Protein AF-A0A7V5BPK5-F1 (afdb_monomer_lite)

Structure (mmCIF, N/CA/C/O backbone):
data_AF-A0A7V5BPK5-F1
#
_entry.id   AF-A0A7V5BPK5-F1
#
loop_
_atom_site.group_PDB
_atom_site.id
_atom_site.type_symbol
_atom_site.label_atom_id
_atom_site.label_alt_id
_atom_site.label_comp_id
_atom_site.label_asym_id
_atom_site.label_entity_id
_atom_site.label_seq_id
_atom_site.pdbx_PDB_ins_code
_atom_site.Cartn_x
_atom_site.Cartn_y
_atom_site.Cartn_z
_atom_site.occupancy
_atom_site.B_iso_or_equiv
_atom_site.auth_seq_id
_atom_site.auth_comp_id
_atom_site.auth_asym_id
_atom_site.auth_atom_id
_atom_site.pdbx_PDB_model_num
ATOM 1 N N . LYS A 1 1 ? 15.674 35.791 -22.267 1.00 41.06 1 LYS A N 1
ATOM 2 C CA . LYS A 1 1 ? 16.537 34.588 -22.379 1.00 41.06 1 LYS A CA 1
ATOM 3 C C . LYS A 1 1 ? 17.368 34.489 -21.102 1.00 41.06 1 LYS A C 1
ATOM 5 O O . LYS A 1 1 ? 18.439 35.071 -21.050 1.00 41.06 1 LYS A O 1
ATOM 10 N N . LEU A 1 2 ? 16.832 33.865 -20.051 1.00 40.19 2 LEU A N 1
ATOM 11 C CA . LEU A 1 2 ? 17.534 33.672 -18.777 1.00 40.19 2 LEU A CA 1
ATOM 12 C C . LEU A 1 2 ? 17.999 32.215 -18.712 1.00 40.19 2 LEU A C 1
ATOM 14 O O . LEU A 1 2 ? 17.210 31.315 -18.448 1.00 40.19 2 LEU A O 1
ATOM 18 N N . PHE A 1 3 ? 19.274 32.009 -19.032 1.00 52.75 3 PHE A N 1
ATOM 19 C CA . PHE A 1 3 ? 20.003 30.763 -18.820 1.00 52.75 3 PHE A CA 1
ATOM 20 C C . PHE A 1 3 ? 20.453 30.734 -17.355 1.00 52.75 3 PHE A C 1
ATOM 22 O O . PHE A 1 3 ? 21.548 31.177 -17.027 1.00 52.75 3 PHE A O 1
ATOM 29 N N . VAL A 1 4 ? 19.578 30.285 -16.458 1.00 57.34 4 VAL A N 1
ATOM 30 C CA . VAL A 1 4 ? 19.922 30.042 -15.051 1.00 57.34 4 VAL A CA 1
ATOM 31 C C . VAL A 1 4 ? 20.061 28.543 -14.883 1.00 57.34 4 VAL A C 1
ATOM 33 O O . VAL A 1 4 ? 19.044 27.876 -14.807 1.00 57.34 4 VAL A O 1
ATOM 36 N N . GLY A 1 5 ? 21.291 28.026 -14.874 1.00 52.72 5 GLY A N 1
ATOM 37 C CA . GLY A 1 5 ? 21.692 26.833 -14.112 1.00 52.72 5 GLY A CA 1
ATOM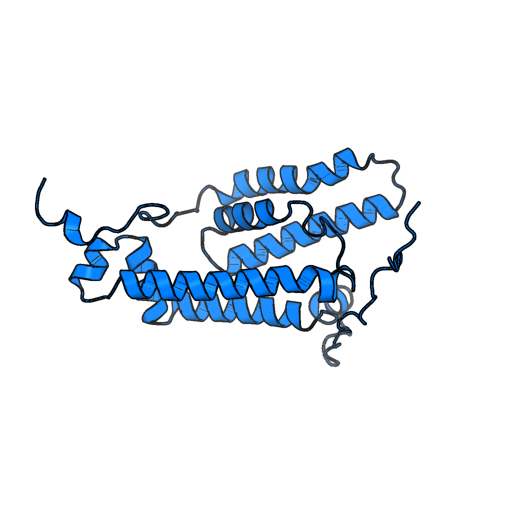 38 C C . GLY A 1 5 ? 20.811 25.575 -14.133 1.00 52.72 5 GLY A C 1
ATOM 39 O O . GLY A 1 5 ? 20.938 24.769 -13.219 1.00 52.72 5 GLY A O 1
ATOM 40 N N . VAL A 1 6 ? 19.930 25.381 -15.119 1.00 54.44 6 VAL A N 1
ATOM 41 C CA . VAL A 1 6 ? 19.148 24.151 -15.248 1.00 54.44 6 VAL A CA 1
ATOM 42 C C . VAL A 1 6 ? 20.072 23.128 -15.880 1.00 54.44 6 VAL A C 1
ATOM 44 O O . VAL A 1 6 ? 20.327 23.154 -17.084 1.00 54.44 6 VAL A O 1
ATOM 47 N N . THR A 1 7 ? 20.610 22.226 -15.071 1.00 47.22 7 THR A N 1
ATOM 48 C CA . THR A 1 7 ? 21.116 20.957 -15.579 1.00 47.22 7 THR A CA 1
ATOM 49 C C . THR A 1 7 ? 19.948 20.252 -16.273 1.00 47.22 7 THR A C 1
ATOM 51 O O . THR A 1 7 ? 19.084 19.668 -15.630 1.00 47.22 7 THR A O 1
ATOM 54 N N . LEU A 1 8 ? 19.895 20.340 -17.608 1.00 55.12 8 LEU A N 1
ATOM 55 C CA . LEU A 1 8 ? 18.927 19.624 -18.459 1.00 55.12 8 LEU A CA 1
ATOM 56 C C . LEU A 1 8 ? 19.093 18.097 -18.372 1.00 55.12 8 LEU A C 1
ATOM 58 O O . LEU A 1 8 ? 18.281 17.343 -18.899 1.00 55.12 8 LEU A O 1
ATOM 62 N N . THR A 1 9 ? 20.154 17.646 -17.710 1.00 57.25 9 THR A N 1
ATOM 63 C CA . THR A 1 9 ? 20.376 16.268 -17.296 1.00 57.25 9 THR A CA 1
ATOM 64 C C . THR A 1 9 ? 19.936 16.112 -15.841 1.00 57.25 9 THR A C 1
ATOM 66 O O . THR A 1 9 ? 20.579 16.690 -14.956 1.00 57.25 9 THR A O 1
ATOM 69 N N . PRO A 1 10 ? 18.873 15.340 -15.572 1.00 58.56 10 PRO A N 1
ATOM 70 C CA . PRO A 1 10 ? 18.502 14.984 -14.213 1.00 58.56 10 PRO A CA 1
ATOM 71 C C . PRO A 1 10 ? 19.703 14.370 -13.473 1.00 58.56 10 PRO A C 1
ATOM 73 O O . PRO A 1 10 ? 20.465 13.620 -14.089 1.00 58.56 10 PRO A O 1
ATOM 76 N N . PRO A 1 11 ? 19.919 14.681 -12.184 1.00 60.06 11 PRO A N 1
ATOM 77 C CA . PRO A 1 11 ? 20.979 14.056 -11.403 1.00 60.06 11 PRO A CA 1
ATOM 78 C C . PRO A 1 11 ? 20.718 12.547 -11.297 1.00 60.06 11 PRO A C 1
ATOM 80 O O . PRO A 1 11 ? 19.772 12.106 -10.643 1.00 60.06 11 PRO A O 1
ATOM 83 N N . ILE A 1 12 ? 21.554 11.758 -11.971 1.00 60.53 12 ILE A N 1
ATOM 84 C CA . ILE A 1 12 ? 21.466 10.297 -11.991 1.00 60.53 12 ILE A CA 1
ATOM 85 C C . ILE A 1 12 ? 22.092 9.776 -10.700 1.00 60.53 12 ILE A C 1
ATOM 87 O O . ILE A 1 12 ? 23.292 9.935 -10.473 1.00 60.53 12 ILE A O 1
ATOM 91 N N . ILE A 1 13 ? 21.278 9.159 -9.850 1.00 60.81 13 ILE A N 1
ATOM 92 C CA . ILE A 1 13 ? 21.771 8.378 -8.718 1.00 60.81 13 ILE A CA 1
ATOM 93 C C . ILE A 1 13 ? 22.043 6.945 -9.186 1.00 60.81 13 ILE A C 1
ATOM 95 O O . ILE A 1 13 ? 21.282 6.424 -10.007 1.00 60.81 13 ILE A O 1
ATOM 99 N N . PRO A 1 14 ? 23.095 6.278 -8.676 1.00 58.41 14 PRO A N 1
ATOM 100 C CA . PRO A 1 14 ? 23.250 4.845 -8.872 1.00 58.41 14 PRO A CA 1
ATOM 101 C C . PRO A 1 14 ? 21.982 4.158 -8.360 1.00 58.41 14 PRO A C 1
ATOM 103 O O . PRO A 1 14 ? 21.649 4.268 -7.178 1.00 58.41 14 PRO A O 1
ATOM 106 N N . THR A 1 15 ? 21.246 3.498 -9.252 1.00 59.41 15 THR A N 1
ATOM 107 C CA . THR A 1 15 ? 20.093 2.684 -8.862 1.00 59.41 15 THR A CA 1
ATOM 108 C C . THR A 1 15 ? 20.558 1.606 -7.895 1.00 59.41 15 THR A C 1
ATOM 110 O O . THR A 1 15 ? 21.692 1.129 -8.012 1.00 59.41 15 THR A O 1
ATOM 113 N N . LEU A 1 16 ? 19.694 1.203 -6.957 1.00 57.66 16 LEU A N 1
ATOM 114 C CA . LEU A 1 16 ? 20.021 0.075 -6.088 1.00 57.66 16 LEU A CA 1
ATOM 115 C C . LEU A 1 16 ? 20.441 -1.116 -6.953 1.00 57.66 16 LEU A C 1
ATOM 117 O O . LEU A 1 16 ? 19.747 -1.503 -7.893 1.00 57.66 16 LEU A O 1
ATOM 121 N N . GLN A 1 17 ? 21.641 -1.623 -6.683 1.00 55.59 17 GLN A N 1
ATOM 122 C CA . GLN A 1 17 ? 22.152 -2.777 -7.399 1.00 55.59 17 GLN A CA 1
ATOM 123 C C . GLN A 1 17 ? 21.372 -4.013 -6.932 1.00 55.59 17 GLN A C 1
ATOM 125 O O . GLN A 1 17 ? 21.094 -4.134 -5.731 1.00 55.59 17 GLN A O 1
ATOM 130 N N . PRO A 1 18 ? 21.005 -4.926 -7.849 1.00 58.12 18 PRO A N 1
ATOM 131 C CA . PRO A 1 18 ? 20.446 -6.211 -7.462 1.00 58.12 18 PRO A CA 1
ATOM 132 C C . PRO A 1 18 ? 21.415 -6.902 -6.499 1.00 58.12 18 PRO A C 1
ATOM 134 O O . PRO A 1 18 ? 22.625 -6.907 -6.729 1.00 58.12 18 PRO A O 1
ATOM 137 N N . VAL A 1 19 ? 20.895 -7.462 -5.406 1.00 57.34 19 VAL A N 1
ATOM 138 C CA . VAL A 1 19 ? 21.683 -8.307 -4.500 1.00 57.34 19 VAL A CA 1
ATOM 139 C C . VAL A 1 19 ? 21.354 -9.753 -4.867 1.00 57.34 19 VAL A C 1
ATOM 141 O O . VAL A 1 19 ? 20.337 -10.273 -4.396 1.00 57.34 19 VAL A O 1
ATOM 144 N N . PRO A 1 20 ? 22.148 -10.405 -5.737 1.00 52.78 20 PRO A N 1
ATOM 145 C CA . PRO A 1 20 ? 21.888 -11.780 -6.127 1.00 52.78 20 PRO A CA 1
ATOM 146 C C . PRO A 1 20 ? 22.116 -12.693 -4.922 1.00 52.78 20 PRO A C 1
ATOM 148 O O . PRO A 1 20 ? 23.195 -12.695 -4.327 1.00 52.78 20 PRO A O 1
ATOM 151 N N . ILE A 1 21 ? 21.107 -13.485 -4.551 1.00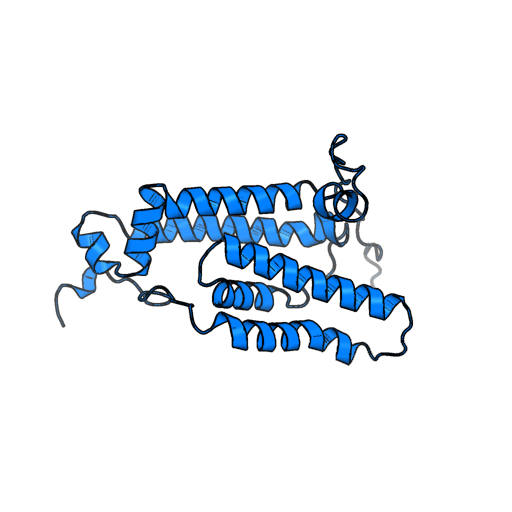 54.06 21 ILE A N 1
ATOM 152 C CA . ILE A 1 21 ? 21.250 -14.496 -3.497 1.00 54.06 21 ILE A CA 1
ATOM 153 C C . ILE A 1 21 ? 21.953 -15.716 -4.126 1.00 54.06 21 ILE A C 1
ATOM 155 O O . ILE A 1 21 ? 21.374 -16.368 -5.000 1.00 54.06 21 ILE A O 1
ATOM 159 N N . PRO A 1 22 ? 23.188 -16.059 -3.712 1.00 49.53 22 PRO A N 1
ATOM 160 C CA . PRO A 1 22 ? 24.073 -16.915 -4.507 1.00 49.53 22 PRO A CA 1
ATOM 161 C C . PRO A 1 22 ? 23.673 -18.399 -4.598 1.00 49.53 22 PRO A C 1
ATOM 163 O O . PRO A 1 22 ? 24.253 -19.117 -5.406 1.00 49.53 22 PRO A O 1
ATOM 166 N N . LEU A 1 23 ? 22.683 -18.882 -3.833 1.00 50.72 23 LEU A N 1
ATOM 167 C CA . LEU A 1 23 ? 22.344 -20.316 -3.784 1.00 50.72 23 LEU A CA 1
ATOM 168 C C . LEU A 1 23 ? 21.199 -20.772 -4.715 1.00 50.72 23 LEU A C 1
ATOM 170 O O . LEU A 1 23 ? 21.169 -21.940 -5.084 1.00 50.72 23 LEU A O 1
ATOM 174 N N . PHE A 1 24 ? 20.269 -19.891 -5.109 1.00 47.03 24 PHE A N 1
ATOM 175 C CA . PHE A 1 24 ? 19.066 -20.260 -5.892 1.00 47.03 24 PHE A CA 1
ATOM 176 C C . PHE A 1 24 ? 19.018 -19.657 -7.309 1.00 47.03 24 PHE A C 1
ATOM 178 O O . PHE A 1 24 ? 18.103 -19.942 -8.081 1.00 47.03 24 PHE A O 1
ATOM 185 N N . SER A 1 25 ? 20.031 -18.874 -7.692 1.00 45.91 25 SER A N 1
ATOM 186 C CA . SER A 1 25 ? 20.107 -18.191 -8.995 1.00 45.91 25 SER A CA 1
ATOM 187 C C . SER A 1 25 ? 20.397 -19.130 -10.187 1.00 45.91 25 SER A C 1
ATOM 189 O O . SER A 1 25 ? 20.348 -18.719 -11.342 1.00 45.91 25 SER A O 1
ATOM 191 N N . GLN A 1 26 ? 20.668 -20.417 -9.934 1.00 50.22 26 GLN A N 1
ATOM 192 C CA . GLN A 1 26 ? 21.040 -21.394 -10.970 1.00 50.22 26 GLN A CA 1
ATOM 193 C C . GLN A 1 26 ? 19.856 -22.180 -11.565 1.00 50.22 26 GLN A C 1
ATOM 195 O O . GLN A 1 26 ? 20.059 -22.971 -12.484 1.00 50.22 26 GLN A O 1
ATOM 200 N N . ILE A 1 27 ? 18.619 -21.981 -11.086 1.00 51.56 27 ILE A N 1
ATOM 201 C CA . ILE A 1 27 ? 17.439 -22.635 -11.678 1.00 51.56 27 ILE A CA 1
ATOM 202 C C . ILE A 1 27 ? 17.017 -21.840 -12.928 1.00 51.56 27 ILE A C 1
ATOM 204 O O . ILE A 1 27 ? 16.648 -20.668 -12.795 1.00 51.56 27 ILE A O 1
ATOM 208 N N . PRO A 1 28 ? 17.038 -22.428 -14.141 1.00 46.06 28 PRO A N 1
ATOM 209 C CA . PRO A 1 28 ? 16.628 -21.724 -15.352 1.00 46.06 28 PRO A CA 1
ATOM 210 C C . PRO A 1 28 ? 15.170 -21.254 -15.233 1.00 46.06 28 PRO A C 1
ATOM 212 O O . PRO A 1 28 ? 14.318 -21.941 -14.670 1.00 46.06 28 PRO A O 1
ATOM 215 N N . PHE A 1 29 ? 14.884 -20.059 -15.755 1.00 52.44 29 PHE A N 1
ATOM 216 C CA . PHE A 1 29 ? 13.589 -19.363 -15.688 1.00 52.44 29 PHE A CA 1
ATOM 217 C C . PHE A 1 29 ? 13.168 -18.835 -14.299 1.00 52.44 29 PHE A C 1
ATOM 219 O O . PHE A 1 29 ? 12.847 -17.655 -14.202 1.00 52.44 29 PHE A O 1
ATOM 226 N N . LEU A 1 30 ? 13.196 -19.631 -13.221 1.00 51.16 30 LEU A N 1
ATOM 227 C CA . LEU A 1 30 ? 12.780 -19.162 -11.880 1.00 51.16 30 LEU A CA 1
ATOM 228 C C . LEU A 1 30 ? 13.872 -18.386 -11.124 1.00 51.16 30 LEU A C 1
ATOM 230 O O . LEU A 1 30 ? 13.546 -17.463 -10.379 1.00 51.16 30 LEU A O 1
ATOM 234 N N . GLY A 1 31 ? 15.147 -18.728 -11.330 1.00 49.69 31 GLY A N 1
ATOM 235 C CA . GLY A 1 31 ? 16.306 -18.113 -10.673 1.00 49.69 31 GLY A CA 1
ATOM 236 C C . GLY A 1 31 ? 16.383 -16.594 -10.883 1.00 49.69 31 GLY A C 1
ATOM 237 O O . GLY A 1 31 ? 16.289 -15.849 -9.914 1.00 49.69 31 GLY A O 1
ATOM 238 N N . PRO A 1 32 ? 16.454 -16.097 -12.132 1.00 55.28 32 PRO A N 1
ATOM 239 C CA . PRO A 1 32 ? 16.582 -14.661 -12.400 1.00 55.28 32 PRO A CA 1
ATOM 240 C C . PRO A 1 32 ? 15.318 -13.860 -12.056 1.00 55.28 32 PRO A C 1
ATOM 242 O O . PRO A 1 32 ? 15.395 -12.702 -11.664 1.00 55.28 32 PRO A O 1
ATOM 245 N N . ILE A 1 33 ? 14.134 -14.469 -12.193 1.00 55.53 33 ILE A N 1
ATOM 246 C CA . ILE A 1 33 ? 12.853 -13.778 -11.980 1.00 55.53 33 ILE A CA 1
ATOM 247 C C . ILE A 1 33 ? 12.596 -13.536 -10.487 1.00 55.53 33 ILE A C 1
ATOM 249 O O . ILE A 1 33 ? 12.055 -12.491 -10.130 1.00 55.53 33 ILE A O 1
ATOM 253 N N . LEU A 1 34 ? 12.993 -14.467 -9.615 1.00 53.84 34 LEU A N 1
ATOM 254 C CA . LEU A 1 34 ? 12.750 -14.380 -8.170 1.00 53.84 34 LEU A CA 1
ATOM 255 C C . LEU A 1 34 ? 13.983 -13.963 -7.354 1.00 53.84 34 LEU A C 1
ATOM 257 O O . LEU A 1 34 ? 13.801 -13.379 -6.289 1.00 53.84 34 LEU A O 1
ATOM 261 N N . PHE A 1 35 ? 15.206 -14.244 -7.824 1.00 53.38 35 PHE A N 1
ATOM 262 C CA . PHE A 1 35 ? 16.431 -14.133 -7.015 1.00 53.38 35 PHE A CA 1
ATOM 263 C C . PHE A 1 35 ? 17.451 -13.078 -7.492 1.00 53.38 35 PHE A C 1
ATOM 265 O O . PHE A 1 35 ? 18.475 -12.896 -6.831 1.00 53.38 35 PHE A O 1
ATOM 272 N N . ASP A 1 36 ? 17.162 -12.344 -8.575 1.00 59.44 36 ASP A N 1
ATOM 273 C CA . ASP A 1 36 ? 17.929 -11.167 -9.033 1.00 59.44 36 ASP A CA 1
ATOM 274 C C . ASP A 1 36 ? 17.119 -9.871 -8.855 1.00 59.44 36 ASP A C 1
ATOM 276 O O . ASP A 1 36 ? 16.964 -9.045 -9.754 1.00 59.44 36 ASP A O 1
ATOM 280 N N . GLN A 1 37 ? 16.488 -9.739 -7.686 1.00 64.88 37 GLN A N 1
ATOM 281 C CA . GLN A 1 37 ? 15.575 -8.642 -7.388 1.00 64.88 37 GLN A CA 1
ATOM 282 C C . GLN A 1 37 ? 16.195 -7.616 -6.436 1.00 64.88 37 GLN A C 1
ATOM 284 O O . GLN A 1 37 ? 17.100 -7.890 -5.648 1.00 64.88 37 GLN A O 1
ATOM 289 N N . ASN A 1 38 ? 15.684 -6.390 -6.513 1.00 67.62 38 ASN A N 1
ATOM 290 C CA . ASN A 1 38 ? 16.103 -5.295 -5.647 1.00 67.62 38 ASN A CA 1
ATOM 291 C C . ASN A 1 38 ? 15.709 -5.543 -4.183 1.00 67.62 38 ASN A C 1
ATOM 293 O O . ASN A 1 38 ? 14.667 -6.139 -3.908 1.00 67.62 38 ASN A O 1
ATOM 297 N N . ILE A 1 39 ? 16.475 -4.989 -3.234 1.00 75.19 39 ILE A N 1
ATOM 298 C CA . ILE A 1 39 ? 16.200 -5.116 -1.787 1.00 75.19 39 ILE A CA 1
ATOM 299 C C . ILE A 1 39 ? 14.765 -4.682 -1.423 1.00 75.19 39 ILE A C 1
ATOM 301 O O . ILE A 1 39 ? 14.134 -5.285 -0.558 1.00 75.19 39 ILE A O 1
ATOM 305 N N . LEU A 1 40 ? 14.207 -3.694 -2.140 1.00 76.25 40 LEU A N 1
ATOM 306 C CA . LEU A 1 40 ? 12.828 -3.222 -1.957 1.00 76.25 40 LEU A CA 1
ATOM 307 C C . LEU A 1 40 ? 11.771 -4.248 -2.401 1.00 76.25 40 LEU A C 1
ATOM 309 O O . LEU A 1 40 ? 10.680 -4.269 -1.837 1.00 76.25 40 LEU A O 1
ATOM 313 N N . VAL A 1 41 ? 12.076 -5.107 -3.377 1.00 79.25 41 VAL A N 1
ATOM 314 C CA . VAL A 1 41 ? 11.172 -6.183 -3.821 1.00 79.25 41 VAL A CA 1
ATOM 315 C C . VAL A 1 41 ? 11.146 -7.303 -2.784 1.00 79.25 41 VAL A C 1
ATOM 317 O O . VAL A 1 41 ? 10.074 -7.763 -2.400 1.00 79.25 41 VAL A O 1
ATOM 320 N N . TYR A 1 42 ? 12.303 -7.696 -2.247 1.00 79.75 42 TYR A N 1
ATOM 321 C CA . TYR A 1 42 ? 12.336 -8.649 -1.132 1.00 79.75 42 TYR A CA 1
ATOM 322 C C . TYR A 1 42 ? 11.628 -8.095 0.103 1.00 79.75 42 TYR A C 1
ATOM 324 O O . TYR A 1 42 ? 10.857 -8.806 0.750 1.00 79.75 42 TYR A O 1
ATOM 332 N N . PHE A 1 43 ? 11.840 -6.809 0.394 1.00 85.38 43 PHE A N 1
ATOM 333 C CA . PHE A 1 43 ? 11.148 -6.127 1.476 1.00 85.38 43 PHE A CA 1
ATOM 334 C C . PHE A 1 43 ? 9.631 -6.126 1.273 1.00 85.38 43 PHE A C 1
ATOM 336 O O . P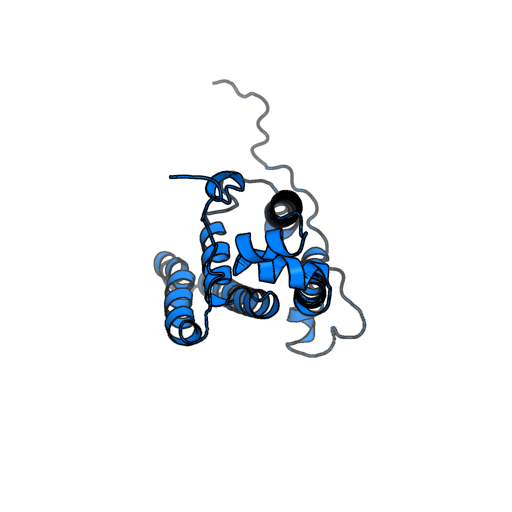HE A 1 43 ? 8.913 -6.406 2.224 1.00 85.38 43 PHE A O 1
ATOM 343 N N . SER A 1 44 ? 9.121 -5.872 0.062 1.00 85.25 44 SER A N 1
ATOM 344 C CA . SER A 1 44 ? 7.673 -5.856 -0.188 1.00 85.25 44 SER A CA 1
ATOM 345 C C . SER A 1 44 ? 7.030 -7.239 -0.038 1.00 85.25 44 SER A C 1
ATOM 347 O O . SER A 1 44 ? 5.942 -7.346 0.532 1.00 85.25 44 SER A O 1
ATOM 349 N N . ILE A 1 45 ? 7.717 -8.302 -0.470 1.00 85.81 45 ILE A N 1
ATOM 350 C CA . ILE A 1 45 ? 7.265 -9.686 -0.280 1.00 85.81 45 ILE A CA 1
ATOM 351 C C . ILE A 1 45 ? 7.222 -10.020 1.214 1.00 85.81 45 ILE A C 1
ATOM 353 O O . ILE A 1 45 ? 6.181 -10.441 1.719 1.00 85.81 45 ILE A O 1
ATOM 357 N N . LEU A 1 46 ? 8.318 -9.776 1.939 1.00 88.81 46 LEU A N 1
ATOM 358 C CA . LEU A 1 46 ? 8.398 -10.029 3.379 1.00 88.81 46 LEU A CA 1
ATOM 359 C C . LEU A 1 46 ? 7.350 -9.208 4.136 1.00 88.81 46 LEU A C 1
ATOM 361 O O . LEU A 1 46 ? 6.648 -9.751 4.985 1.00 88.81 46 LEU A O 1
ATOM 365 N N . LEU A 1 47 ? 7.186 -7.931 3.788 1.00 89.62 47 LEU A N 1
ATOM 366 C CA . LEU A 1 47 ? 6.188 -7.046 4.378 1.00 89.62 47 LEU A CA 1
ATOM 367 C C . LEU A 1 47 ? 4.766 -7.561 4.137 1.00 89.62 47 LEU A C 1
ATOM 369 O O . LEU A 1 47 ? 3.955 -7.527 5.054 1.00 89.62 47 LEU A O 1
ATOM 373 N N . SER A 1 48 ? 4.457 -8.087 2.949 1.00 89.94 48 SER A N 1
ATOM 374 C CA . SER A 1 48 ? 3.148 -8.688 2.674 1.00 89.94 48 SER A CA 1
ATOM 375 C C . SER A 1 48 ? 2.893 -9.938 3.522 1.00 89.94 48 SER A C 1
ATOM 377 O O . SER A 1 48 ? 1.829 -10.051 4.137 1.00 89.94 48 SER A O 1
ATOM 379 N N . LEU A 1 49 ? 3.876 -10.842 3.640 1.00 90.19 49 LEU A N 1
ATOM 380 C CA . LEU A 1 49 ? 3.772 -12.007 4.530 1.00 90.19 49 LEU A CA 1
ATOM 381 C C . LEU A 1 49 ? 3.627 -11.585 5.995 1.00 90.19 49 LEU A C 1
ATOM 383 O O . LEU A 1 49 ? 2.802 -12.140 6.718 1.00 90.19 49 LEU A O 1
ATOM 387 N N . PHE A 1 50 ? 4.396 -10.586 6.426 1.00 92.06 50 PHE A N 1
ATOM 388 C CA . PHE A 1 50 ? 4.314 -10.030 7.770 1.00 92.06 50 PHE A CA 1
ATOM 389 C C . PHE A 1 50 ? 2.935 -9.429 8.040 1.00 92.06 50 PHE A C 1
ATOM 391 O O . PHE A 1 50 ? 2.351 -9.701 9.081 1.00 92.06 50 PHE A O 1
ATOM 398 N N . LEU A 1 51 ? 2.378 -8.660 7.103 1.00 91.31 51 LEU A N 1
ATOM 399 C CA . LEU A 1 51 ? 1.042 -8.076 7.223 1.00 91.31 51 LEU A CA 1
ATOM 400 C C . LEU A 1 51 ? -0.048 -9.139 7.234 1.00 91.31 51 LEU A C 1
ATOM 402 O O . LEU A 1 51 ? -1.002 -9.017 7.995 1.00 91.31 51 LEU A O 1
ATOM 406 N N . TYR A 1 52 ? 0.095 -10.191 6.432 1.00 91.06 52 TYR A N 1
ATOM 407 C CA . TYR A 1 52 ? -0.793 -11.343 6.490 1.00 91.06 52 TYR A CA 1
ATOM 408 C C . TYR A 1 52 ? -0.724 -12.006 7.871 1.00 91.06 52 TYR A C 1
ATOM 410 O O . TYR A 1 52 ? -1.748 -12.176 8.529 1.00 91.06 52 TYR A O 1
ATOM 418 N N . TYR A 1 53 ? 0.477 -12.285 8.374 1.00 91.69 53 TYR A N 1
ATOM 419 C CA . TYR A 1 53 ? 0.641 -12.834 9.715 1.00 91.69 53 TYR A CA 1
ATOM 420 C C . TYR A 1 53 ? 0.025 -11.921 10.791 1.00 91.69 53 TYR A C 1
ATOM 422 O O . TYR A 1 53 ? -0.791 -12.348 11.608 1.00 91.69 53 TYR A O 1
ATOM 430 N N . PHE A 1 54 ? 0.354 -10.632 10.737 1.00 93.12 54 PHE A N 1
ATOM 431 C CA . PHE A 1 54 ? -0.107 -9.616 11.670 1.00 93.12 54 PHE A CA 1
ATOM 432 C C . PHE A 1 54 ? -1.633 -9.491 11.671 1.00 93.12 54 PHE A C 1
ATOM 434 O O . PHE A 1 54 ? -2.252 -9.550 12.732 1.00 93.12 54 PHE A O 1
ATOM 441 N N . LEU A 1 55 ? -2.261 -9.365 10.502 1.00 90.31 55 LEU A N 1
ATOM 442 C CA . LEU A 1 55 ? -3.706 -9.181 10.390 1.00 90.31 55 LEU A CA 1
ATOM 443 C C . LEU A 1 55 ? -4.482 -10.412 10.855 1.00 90.31 55 LEU A C 1
ATOM 445 O O . LEU A 1 55 ? -5.498 -10.258 11.536 1.00 90.31 55 LEU A O 1
ATOM 449 N N . TYR A 1 56 ? -4.018 -11.616 10.509 1.00 89.50 56 TYR A N 1
ATOM 450 C CA . TYR A 1 56 ? -4.786 -12.839 10.729 1.00 89.50 56 TYR A CA 1
ATOM 451 C C . TYR A 1 56 ? -4.524 -13.513 12.076 1.00 89.50 56 TYR A C 1
ATOM 453 O O . TYR A 1 56 ? -5.484 -14.019 12.658 1.00 89.50 56 TYR A O 1
ATOM 461 N N . TRP A 1 57 ? -3.295 -13.465 12.598 1.00 90.56 57 TRP A N 1
ATOM 462 C CA . TRP A 1 57 ? -2.914 -14.195 13.815 1.00 90.56 57 TRP A CA 1
ATOM 463 C C . TRP A 1 57 ? -2.728 -13.333 15.064 1.00 90.56 57 TRP A C 1
ATOM 465 O O . TRP A 1 57 ? -2.730 -13.878 16.165 1.00 90.56 57 TRP A O 1
ATOM 475 N N . THR A 1 58 ? -2.586 -12.009 14.953 1.00 92.94 58 THR A N 1
ATOM 476 C CA . THR A 1 58 ? -2.398 -11.165 16.148 1.00 92.94 58 THR A CA 1
ATOM 477 C C . THR A 1 58 ? -3.714 -10.600 16.677 1.00 92.94 58 THR A C 1
ATOM 479 O O . THR A 1 58 ? -4.644 -10.317 15.917 1.00 92.94 58 THR A O 1
ATOM 482 N N . SER A 1 59 ? -3.777 -10.350 17.989 1.00 88.50 59 SER A N 1
ATOM 483 C CA . SER A 1 59 ? -4.927 -9.696 18.632 1.00 88.50 59 SER A CA 1
ATOM 484 C C . SER A 1 59 ? -5.191 -8.299 18.070 1.00 88.50 59 SER A C 1
ATOM 486 O O . SER A 1 59 ? -6.340 -7.905 17.889 1.00 88.50 59 SER A O 1
ATOM 488 N N . TRP A 1 60 ? -4.131 -7.566 17.718 1.00 89.62 60 TRP A N 1
ATOM 489 C CA . TRP A 1 60 ? -4.243 -6.257 17.074 1.00 89.62 60 TRP A CA 1
ATOM 490 C C . TRP A 1 60 ? -4.893 -6.347 15.689 1.00 89.62 60 TRP A C 1
ATOM 492 O O . TRP A 1 60 ? -5.753 -5.529 15.363 1.00 89.62 60 TRP A O 1
ATOM 502 N N . GLY A 1 61 ? -4.526 -7.357 14.897 1.00 89.06 61 GLY A N 1
ATOM 503 C CA . GLY A 1 61 ? -5.114 -7.619 13.585 1.00 89.06 61 GLY A CA 1
ATOM 504 C C . GLY A 1 61 ? -6.574 -8.077 13.647 1.00 89.06 61 GLY A C 1
ATOM 505 O O . GLY A 1 61 ? -7.394 -7.650 12.833 1.00 89.06 61 GLY A O 1
ATOM 506 N N . MET A 1 62 ? -6.934 -8.900 14.637 1.00 88.75 62 MET A N 1
ATOM 507 C CA . MET A 1 62 ? -8.333 -9.265 14.902 1.00 88.75 62 MET A CA 1
ATOM 508 C C . MET A 1 62 ? -9.172 -8.041 15.278 1.00 88.75 62 MET A C 1
ATOM 510 O O . MET A 1 62 ? -10.229 -7.828 14.687 1.00 88.75 62 MET A O 1
ATOM 514 N N . ASN A 1 63 ? -8.667 -7.192 16.179 1.00 90.50 63 ASN A N 1
ATOM 515 C CA . ASN A 1 63 ? -9.339 -5.953 16.576 1.00 90.50 63 ASN A CA 1
ATOM 516 C C . ASN A 1 63 ? -9.528 -5.003 15.389 1.00 90.50 63 ASN A C 1
ATOM 518 O O . ASN A 1 63 ? -10.596 -4.420 15.236 1.00 90.50 63 ASN A O 1
ATOM 522 N N . LEU A 1 64 ? -8.521 -4.870 14.522 1.00 90.25 64 LEU A N 1
ATOM 523 C CA . LEU A 1 64 ? -8.616 -4.034 13.326 1.00 90.25 64 LEU A CA 1
ATOM 524 C C . LEU A 1 64 ? -9.701 -4.526 12.357 1.00 90.25 64 LEU A C 1
ATOM 526 O O . LEU A 1 64 ? -10.480 -3.721 11.852 1.00 90.25 64 LEU A O 1
ATOM 530 N N . ARG A 1 65 ? -9.787 -5.841 12.126 1.00 88.88 65 ARG A N 1
ATOM 531 C CA . ARG A 1 65 ? -10.843 -6.431 11.290 1.00 88.88 65 ARG A CA 1
ATOM 532 C C . ARG A 1 65 ? -12.225 -6.255 11.920 1.00 88.88 65 ARG A C 1
ATOM 534 O O . ARG A 1 65 ? -13.155 -5.868 11.224 1.00 88.88 65 ARG A O 1
ATOM 541 N N . ALA A 1 66 ? -12.345 -6.446 13.234 1.00 87.69 66 ALA A N 1
ATOM 542 C CA . ALA A 1 66 ? -13.593 -6.216 13.961 1.00 87.69 66 ALA A CA 1
ATOM 543 C C . ALA A 1 66 ? -14.063 -4.753 13.871 1.00 87.69 66 ALA A C 1
ATOM 545 O O . ALA A 1 66 ? -15.250 -4.504 13.676 1.00 87.69 66 ALA A O 1
ATOM 546 N N . ILE A 1 67 ? -13.135 -3.792 13.948 1.00 89.94 67 ILE A N 1
ATOM 547 C CA . ILE A 1 67 ? -13.424 -2.366 13.739 1.00 89.94 67 ILE A CA 1
ATOM 548 C C . ILE A 1 67 ? -13.931 -2.104 12.316 1.00 89.94 67 ILE A C 1
ATOM 550 O O . ILE A 1 67 ? -14.864 -1.325 12.149 1.00 89.94 67 ILE A O 1
ATOM 554 N N . GLY A 1 68 ? -13.337 -2.747 11.305 1.00 87.00 68 GLY A N 1
ATOM 555 C CA . GLY A 1 68 ? -13.764 -2.614 9.908 1.00 87.00 68 GLY A CA 1
ATOM 556 C C . GLY A 1 68 ? -15.164 -3.177 9.629 1.00 87.00 68 GLY A C 1
ATOM 557 O O . GLY A 1 68 ? -15.873 -2.645 8.776 1.00 87.00 68 GLY A O 1
ATOM 558 N N . GLU A 1 69 ? -15.572 -4.219 10.355 1.00 87.44 69 GLU A N 1
ATOM 559 C CA . GLU A 1 69 ? -16.920 -4.796 10.268 1.00 87.44 69 GLU A CA 1
ATOM 560 C C . GLU A 1 69 ? -17.947 -3.967 11.046 1.00 87.44 69 GLU A C 1
ATOM 562 O O . GLU A 1 69 ? -18.976 -3.563 10.508 1.00 87.44 69 GLU A O 1
ATOM 567 N N . ASN A 1 70 ? -17.685 -3.692 12.326 1.00 87.56 70 ASN A N 1
ATOM 568 C CA . ASN A 1 70 ? -18.587 -2.907 13.159 1.00 87.56 70 ASN A CA 1
ATOM 569 C C . ASN A 1 70 ? -17.819 -2.139 14.253 1.00 87.56 70 ASN A C 1
ATOM 571 O O . ASN A 1 70 ? -17.574 -2.676 15.341 1.00 87.56 70 ASN A O 1
ATOM 575 N N . PRO A 1 71 ? -17.498 -0.851 14.031 1.00 85.38 71 PRO A N 1
ATOM 576 C CA . PRO A 1 71 ? -16.749 -0.057 15.003 1.00 85.38 71 PRO A CA 1
ATOM 577 C C . PRO A 1 71 ? -17.553 0.204 16.279 1.00 85.38 71 PRO A C 1
ATOM 579 O O . PRO A 1 71 ? -16.980 0.271 17.364 1.00 85.38 71 PRO A O 1
ATOM 582 N N . LYS A 1 72 ? -18.889 0.294 16.187 1.00 84.19 72 LYS A N 1
ATOM 583 C CA . LYS A 1 72 ? -19.752 0.474 17.362 1.00 84.19 72 LYS A CA 1
ATOM 584 C C . LYS A 1 72 ? -19.647 -0.748 18.281 1.00 84.19 72 LYS A C 1
ATOM 586 O O . LYS A 1 72 ? -19.478 -0.584 19.490 1.00 84.19 72 LYS A O 1
ATOM 591 N N . ALA A 1 73 ? -19.692 -1.958 17.724 1.00 84.50 73 ALA A N 1
ATOM 592 C CA . ALA A 1 73 ? -19.519 -3.189 18.497 1.00 84.50 73 ALA A CA 1
ATOM 593 C C . ALA A 1 73 ? -18.113 -3.291 19.122 1.00 84.50 73 ALA A C 1
ATOM 595 O O . ALA A 1 73 ? -17.976 -3.679 20.282 1.00 84.50 73 ALA A O 1
ATOM 596 N N . ALA A 1 74 ? -17.072 -2.878 18.393 1.00 85.62 74 ALA A N 1
ATOM 597 C CA . ALA A 1 74 ? -15.704 -2.857 18.909 1.00 85.62 74 ALA A CA 1
ATOM 598 C C . ALA A 1 74 ? -15.530 -1.885 20.098 1.00 85.62 74 ALA A C 1
ATOM 600 O O . ALA A 1 74 ? -14.919 -2.253 21.101 1.00 85.62 74 ALA A O 1
ATOM 601 N N . ASP A 1 75 ? -16.116 -0.683 20.036 1.00 86.62 75 ASP A N 1
ATOM 602 C CA . ASP A 1 75 ? -16.053 0.297 21.137 1.00 86.62 75 ASP A CA 1
ATOM 603 C C . ASP A 1 75 ? -16.789 -0.200 22.393 1.00 86.62 75 ASP A C 1
ATOM 605 O O . ASP A 1 75 ? -16.317 0.015 23.507 1.00 86.62 75 ASP A O 1
ATOM 609 N N . SER A 1 76 ? -17.901 -0.939 22.247 1.00 85.94 76 SER A N 1
ATOM 610 C CA . SER A 1 76 ? -18.587 -1.545 23.408 1.00 85.94 76 SER A CA 1
ATOM 611 C C . SER A 1 76 ? -17.772 -2.634 24.112 1.00 85.94 76 SER A C 1
ATOM 613 O O . SER A 1 76 ? -18.013 -2.907 25.282 1.00 85.94 76 SER A O 1
ATOM 615 N N . LEU A 1 77 ? -16.788 -3.226 23.429 1.00 85.31 77 LEU A N 1
ATOM 616 C CA . LEU A 1 77 ? -15.845 -4.188 24.006 1.00 85.31 77 LEU A CA 1
ATOM 617 C C . LEU A 1 77 ? -14.604 -3.504 24.616 1.00 85.31 77 LEU A C 1
ATOM 619 O O . LEU A 1 77 ? -13.659 -4.183 25.012 1.00 85.31 77 LEU A O 1
ATOM 623 N N . GLY A 1 78 ? -14.586 -2.167 24.690 1.00 84.50 78 GLY A N 1
ATOM 624 C CA . GLY A 1 78 ? -13.494 -1.384 25.276 1.00 84.50 78 GLY A CA 1
ATOM 625 C C . GLY A 1 78 ? -12.325 -1.105 24.326 1.00 84.50 78 GLY A C 1
ATOM 626 O O . GLY A 1 78 ? -11.284 -0.605 24.759 1.00 84.50 78 GLY A O 1
ATOM 627 N N . ILE A 1 79 ? -12.464 -1.403 23.030 1.00 86.38 79 ILE A N 1
ATOM 628 C CA . ILE A 1 79 ? -11.428 -1.119 22.032 1.00 86.38 79 ILE A CA 1
ATOM 629 C C . ILE A 1 79 ? -11.500 0.360 21.646 1.00 86.38 79 ILE A C 1
ATOM 631 O O . ILE A 1 79 ? -12.523 0.841 21.167 1.00 86.38 79 ILE A O 1
ATOM 635 N N . ASN A 1 80 ? -10.389 1.089 21.785 1.00 87.94 80 ASN A N 1
ATOM 636 C CA . ASN A 1 80 ? -10.313 2.477 21.328 1.00 87.94 80 ASN A CA 1
ATOM 637 C C . ASN A 1 80 ? -10.229 2.540 19.789 1.00 87.94 80 ASN A C 1
ATOM 639 O O . ASN A 1 80 ? -9.141 2.509 19.208 1.00 87.94 80 ASN A O 1
ATOM 643 N N . VAL A 1 81 ? -11.395 2.631 19.146 1.00 88.44 81 VAL A N 1
ATOM 644 C CA . VAL A 1 81 ? -11.560 2.666 17.684 1.00 88.44 81 VAL A CA 1
ATOM 645 C C . VAL A 1 81 ? -10.785 3.823 17.055 1.00 88.44 81 VAL A C 1
ATOM 647 O O . VAL A 1 81 ? -10.004 3.615 16.128 1.00 88.44 81 VAL A O 1
ATOM 650 N N . THR A 1 82 ? -10.952 5.034 17.591 1.00 89.00 82 THR A N 1
ATOM 651 C CA . THR A 1 82 ? -10.338 6.259 17.066 1.00 89.00 82 THR A CA 1
ATOM 652 C C . THR A 1 82 ? -8.818 6.146 17.017 1.00 89.00 82 THR A C 1
ATOM 654 O O . THR A 1 82 ? -8.204 6.408 15.984 1.00 89.00 82 THR A O 1
ATOM 657 N N . ARG A 1 83 ? -8.195 5.681 18.108 1.00 89.56 83 ARG A N 1
ATOM 658 C CA . ARG A 1 83 ? -6.744 5.469 18.165 1.00 89.56 83 ARG A CA 1
ATOM 659 C C . ARG A 1 83 ? -6.284 4.466 17.109 1.00 89.56 83 ARG A C 1
ATOM 661 O O . ARG A 1 83 ? -5.259 4.691 16.468 1.00 89.56 83 ARG A O 1
ATOM 668 N N . GLN A 1 84 ? -7.033 3.383 16.912 1.00 90.50 84 GLN A N 1
ATOM 669 C CA . GLN A 1 84 ? -6.673 2.354 15.942 1.00 90.50 84 GLN A CA 1
ATOM 670 C C . GLN A 1 84 ? -6.757 2.867 14.498 1.00 90.50 84 GLN A C 1
ATOM 672 O O . GLN A 1 84 ? -5.867 2.569 13.701 1.00 90.50 84 GLN A O 1
ATOM 677 N N . ILE A 1 85 ? -7.767 3.681 14.171 1.00 89.50 85 ILE A N 1
ATOM 678 C CA . ILE A 1 85 ? -7.897 4.326 12.854 1.00 89.50 85 ILE A CA 1
ATOM 679 C C . ILE A 1 85 ? -6.692 5.234 12.586 1.00 89.50 85 ILE A C 1
ATOM 681 O O . ILE A 1 85 ? -6.071 5.122 11.534 1.00 89.50 85 ILE A O 1
ATOM 685 N N . TYR A 1 86 ? -6.294 6.076 13.547 1.00 92.00 86 TYR A N 1
ATOM 686 C CA . TYR A 1 86 ? -5.130 6.950 13.365 1.00 92.00 86 TYR A CA 1
ATOM 687 C C . TYR A 1 86 ? -3.824 6.171 13.194 1.00 92.00 86 TYR A C 1
ATOM 689 O O . TYR A 1 86 ? -3.055 6.467 12.282 1.00 92.00 86 TYR A O 1
ATOM 697 N N . ILE A 1 87 ? -3.575 5.154 14.027 1.00 93.44 87 ILE A N 1
ATOM 698 C CA . ILE A 1 87 ? -2.360 4.330 13.919 1.00 93.44 87 ILE A CA 1
ATOM 699 C C . ILE A 1 87 ? -2.301 3.649 12.549 1.00 93.44 87 ILE A C 1
ATOM 701 O O . ILE A 1 87 ? -1.271 3.688 11.879 1.00 93.44 87 ILE A O 1
ATOM 705 N N . THR A 1 88 ? -3.407 3.047 12.113 1.00 91.75 88 THR A N 1
ATOM 706 C CA . THR A 1 88 ? -3.450 2.340 10.828 1.00 91.75 88 THR A CA 1
ATOM 707 C C . THR A 1 88 ? -3.362 3.279 9.629 1.00 91.75 88 THR A C 1
ATOM 709 O O . THR A 1 88 ? -2.665 2.950 8.671 1.00 91.75 88 THR A O 1
ATOM 712 N N . ALA A 1 89 ? -3.959 4.471 9.698 1.00 92.12 89 ALA A N 1
ATOM 713 C CA . ALA A 1 89 ? -3.820 5.500 8.669 1.00 92.12 89 ALA A CA 1
ATOM 714 C C . ALA A 1 89 ? -2.371 5.996 8.537 1.00 92.12 89 ALA A C 1
ATOM 716 O O . ALA A 1 89 ? -1.859 6.107 7.423 1.00 92.12 89 ALA A O 1
ATOM 717 N N . ILE A 1 90 ? -1.686 6.237 9.660 1.00 95.50 90 ILE A N 1
ATOM 718 C CA . ILE A 1 90 ? -0.278 6.661 9.669 1.00 95.50 90 ILE A CA 1
ATOM 719 C C . ILE A 1 90 ? 0.616 5.569 9.076 1.00 95.50 90 ILE A C 1
ATOM 721 O O . ILE A 1 90 ? 1.418 5.851 8.188 1.00 95.50 90 ILE A O 1
ATOM 725 N N . LEU A 1 91 ? 0.457 4.318 9.521 1.00 93.75 91 LEU A N 1
ATOM 726 C CA . LEU A 1 91 ? 1.241 3.191 9.007 1.00 93.75 91 LEU A CA 1
ATOM 727 C C . LEU A 1 91 ? 0.995 2.963 7.508 1.00 93.75 91 LEU A C 1
ATOM 729 O O . LEU A 1 91 ? 1.949 2.789 6.750 1.00 93.75 91 LEU A O 1
ATOM 733 N N . GLY A 1 92 ? -0.262 3.032 7.060 1.00 92.06 92 GLY A N 1
ATOM 734 C CA . GLY A 1 92 ? -0.610 2.948 5.640 1.00 92.06 92 GLY A CA 1
ATOM 735 C C . GLY A 1 92 ? 0.006 4.085 4.821 1.00 92.06 92 GLY A C 1
ATOM 736 O O . GLY A 1 92 ? 0.565 3.844 3.753 1.00 92.06 92 GLY A O 1
ATOM 737 N N . GLY A 1 93 ? -0.017 5.313 5.349 1.00 93.31 93 GLY A N 1
ATOM 738 C CA . GLY A 1 93 ? 0.645 6.476 4.756 1.00 93.31 93 GLY A CA 1
ATOM 739 C C . GLY A 1 93 ? 2.158 6.298 4.615 1.00 93.31 93 GLY A C 1
ATOM 740 O O . GLY A 1 93 ? 2.707 6.557 3.546 1.00 93.31 93 GLY A O 1
ATOM 741 N N . MET A 1 94 ? 2.828 5.783 5.651 1.00 94.25 94 MET A N 1
ATOM 742 C CA . MET A 1 94 ? 4.262 5.473 5.605 1.00 94.25 94 MET A CA 1
ATOM 743 C C . MET A 1 94 ? 4.583 4.447 4.513 1.00 94.25 94 MET A C 1
ATOM 745 O O . MET A 1 94 ? 5.517 4.641 3.736 1.00 94.25 94 MET A O 1
ATOM 749 N N . MET A 1 95 ? 3.782 3.384 4.402 1.00 91.25 95 MET A N 1
ATOM 750 C CA . MET A 1 95 ? 3.959 2.366 3.363 1.00 91.25 95 MET A CA 1
ATOM 751 C C . MET A 1 95 ? 3.742 2.925 1.951 1.00 91.25 95 MET A C 1
ATOM 753 O O . MET A 1 95 ? 4.525 2.628 1.049 1.00 91.25 95 MET A O 1
ATOM 757 N N . MET A 1 96 ? 2.720 3.764 1.755 1.00 90.19 96 MET A N 1
ATOM 758 C CA . MET A 1 96 ? 2.487 4.451 0.479 1.00 90.19 96 MET A CA 1
ATOM 759 C C . MET A 1 96 ? 3.644 5.396 0.122 1.00 90.19 96 MET A C 1
ATOM 761 O O . MET A 1 96 ? 4.056 5.448 -1.036 1.00 90.19 96 MET A O 1
ATOM 765 N N . GLY A 1 97 ? 4.222 6.084 1.112 1.00 89.19 97 GLY A N 1
ATOM 766 C CA . GLY A 1 97 ? 5.418 6.909 0.933 1.00 89.19 97 GLY A CA 1
ATOM 767 C C . GLY A 1 97 ? 6.634 6.101 0.469 1.00 89.19 97 GLY A C 1
ATOM 768 O O . GLY A 1 97 ? 7.296 6.486 -0.496 1.00 89.19 97 GLY A O 1
ATOM 769 N N . LEU A 1 98 ? 6.888 4.941 1.088 1.00 89.50 98 LEU A N 1
ATOM 770 C CA . LEU A 1 98 ? 7.957 4.022 0.669 1.00 89.50 98 LEU A CA 1
ATOM 771 C C . LEU A 1 98 ? 7.737 3.491 -0.756 1.00 89.50 98 LEU A C 1
ATOM 773 O O . LEU A 1 98 ? 8.682 3.425 -1.542 1.00 89.50 98 LEU A O 1
ATOM 777 N N . ALA A 1 99 ? 6.492 3.165 -1.116 1.00 86.50 99 ALA A N 1
ATOM 778 C CA . ALA A 1 99 ? 6.146 2.745 -2.471 1.00 86.50 99 ALA A CA 1
ATOM 779 C C . ALA A 1 99 ? 6.388 3.858 -3.509 1.00 86.50 99 ALA A C 1
ATOM 781 O O . ALA A 1 99 ? 6.846 3.578 -4.614 1.00 86.50 99 ALA A O 1
ATOM 782 N N . GLY A 1 100 ? 6.142 5.125 -3.160 1.00 84.88 100 GLY A N 1
ATOM 783 C CA . GLY A 1 100 ? 6.462 6.270 -4.018 1.00 84.88 100 GLY A CA 1
ATOM 784 C C . GLY A 1 100 ? 7.969 6.493 -4.189 1.00 84.88 100 GLY A C 1
ATOM 785 O O . GLY A 1 100 ? 8.428 6.761 -5.300 1.00 84.88 100 GLY A O 1
ATOM 786 N N . ALA A 1 101 ? 8.749 6.319 -3.117 1.00 85.06 101 ALA A N 1
ATOM 787 C CA . ALA A 1 101 ? 10.208 6.455 -3.140 1.00 85.06 101 ALA A CA 1
ATOM 788 C C . ALA A 1 101 ? 10.901 5.414 -4.043 1.00 85.06 101 ALA A C 1
ATOM 790 O O . ALA A 1 101 ? 11.976 5.682 -4.580 1.00 85.06 101 ALA A O 1
ATOM 791 N N . TYR A 1 102 ? 10.266 4.258 -4.273 1.00 82.88 102 TYR A N 1
ATOM 792 C CA . TYR A 1 102 ? 10.764 3.221 -5.182 1.00 82.88 102 TYR A CA 1
ATOM 793 C C . TYR A 1 102 ? 10.962 3.723 -6.624 1.00 82.88 102 TYR A C 1
ATOM 795 O O . TYR A 1 102 ? 11.923 3.328 -7.285 1.00 82.88 102 TYR A O 1
ATOM 803 N N . LEU A 1 103 ? 10.090 4.611 -7.117 1.00 80.50 103 LEU A N 1
ATOM 804 C CA . LEU A 1 103 ? 10.123 5.087 -8.506 1.00 80.50 103 LEU A CA 1
ATOM 805 C C . LEU A 1 103 ? 11.462 5.771 -8.865 1.00 80.50 103 LEU A C 1
ATOM 807 O O . LEU A 1 103 ? 12.156 5.280 -9.754 1.00 80.50 103 LEU A O 1
ATOM 811 N N . PRO A 1 104 ? 11.899 6.843 -8.180 1.00 79.75 104 PRO A N 1
ATOM 812 C CA . PRO A 1 104 ? 13.178 7.474 -8.495 1.00 79.75 104 PRO A CA 1
ATOM 813 C C . PRO A 1 104 ? 14.396 6.633 -8.083 1.00 79.75 104 PRO A C 1
ATOM 815 O O . PRO A 1 104 ? 15.433 6.745 -8.728 1.00 79.75 104 PRO A O 1
ATOM 818 N N . MET A 1 105 ? 14.299 5.796 -7.040 1.00 75.56 105 MET A N 1
ATOM 819 C CA . MET A 1 105 ? 15.447 5.034 -6.517 1.00 75.56 105 MET A CA 1
ATOM 820 C C . MET A 1 105 ? 15.791 3.782 -7.328 1.00 75.56 105 MET A C 1
ATOM 822 O O . MET A 1 105 ? 16.958 3.402 -7.407 1.00 75.56 105 MET A O 1
ATOM 826 N N . VAL A 1 106 ? 14.783 3.117 -7.895 1.00 68.75 106 VAL A N 1
ATOM 827 C CA . VAL A 1 106 ? 14.950 1.805 -8.539 1.00 68.75 106 VAL A CA 1
ATOM 828 C C . VAL A 1 106 ? 14.487 1.818 -9.990 1.00 68.75 106 VAL A C 1
ATOM 830 O O . VAL A 1 106 ? 15.136 1.207 -10.830 1.00 68.75 106 VAL A O 1
ATOM 833 N N . TYR A 1 107 ? 13.387 2.507 -10.306 1.00 64.62 107 TYR A N 1
ATOM 834 C CA . TYR A 1 107 ? 12.792 2.425 -11.643 1.00 64.62 107 TYR A CA 1
ATOM 835 C C . TYR A 1 107 ? 13.542 3.272 -12.683 1.00 64.62 107 TYR A C 1
ATOM 837 O O . TYR A 1 107 ? 13.776 2.805 -13.794 1.00 64.62 107 TYR A O 1
ATOM 845 N N . THR A 1 108 ? 13.940 4.500 -12.340 1.00 63.94 108 THR A N 1
ATOM 846 C CA . THR A 1 108 ? 14.613 5.427 -13.278 1.00 63.94 108 THR A CA 1
ATOM 847 C C . THR A 1 108 ? 16.000 5.886 -12.837 1.00 63.94 108 THR A C 1
ATOM 849 O O . THR A 1 108 ? 16.738 6.407 -13.668 1.00 63.94 108 THR A O 1
ATOM 852 N N . GLY A 1 109 ? 16.358 5.762 -11.552 1.00 66.62 109 GLY A N 1
ATOM 853 C CA . GLY A 1 109 ? 17.598 6.347 -11.008 1.00 66.62 109 GLY A CA 1
ATOM 854 C C . GLY A 1 109 ? 17.616 7.881 -11.052 1.00 66.62 109 GLY A C 1
ATOM 855 O O . GLY A 1 109 ? 18.667 8.513 -10.963 1.00 66.62 109 GLY A O 1
ATOM 856 N N . THR A 1 110 ? 16.454 8.498 -11.261 1.00 68.94 110 THR A N 1
ATOM 857 C CA . THR A 1 110 ? 16.296 9.940 -11.426 1.00 68.94 110 THR A CA 1
ATOM 858 C C . THR A 1 110 ? 14.844 10.325 -11.195 1.00 68.94 110 THR A C 1
ATOM 860 O O . THR A 1 110 ? 13.925 9.575 -11.533 1.00 68.94 110 THR A O 1
ATOM 863 N N . TYR A 1 111 ? 14.619 11.514 -10.647 1.00 74.19 111 TYR A N 1
ATOM 864 C CA . TYR A 1 111 ? 13.280 12.076 -10.569 1.00 74.19 111 TYR A CA 1
ATOM 865 C C . TYR A 1 111 ? 12.941 12.819 -11.865 1.00 74.19 111 TYR A C 1
ATOM 867 O O . TYR A 1 111 ? 13.665 13.721 -12.284 1.00 74.19 111 TYR A O 1
ATOM 875 N N . THR A 1 112 ? 11.824 12.454 -12.489 1.00 75.88 112 THR A N 1
ATOM 876 C CA . THR A 1 112 ? 11.256 13.173 -13.635 1.00 75.88 112 THR A CA 1
ATOM 877 C C . THR A 1 112 ? 9.824 13.566 -13.305 1.00 75.88 112 THR A C 1
ATOM 879 O O . THR A 1 112 ? 9.090 12.798 -12.675 1.00 75.88 112 THR A O 1
ATOM 882 N N . GLU A 1 113 ? 9.415 14.759 -13.732 1.00 74.00 113 GLU A N 1
ATOM 883 C CA . GLU A 1 113 ? 8.031 15.198 -13.579 1.00 74.00 113 GLU A CA 1
ATOM 884 C C . GLU A 1 113 ? 7.073 14.189 -14.224 1.00 74.00 113 GLU A C 1
ATOM 886 O O . GLU A 1 113 ? 7.279 13.721 -15.343 1.00 74.00 113 GLU A O 1
ATOM 891 N N . GLY A 1 114 ? 6.033 13.806 -13.482 1.00 77.75 114 GLY A N 1
ATOM 892 C CA . GLY A 1 114 ? 5.046 12.842 -13.962 1.00 77.75 114 GLY A CA 1
ATOM 893 C C . GLY A 1 114 ? 5.498 11.377 -13.957 1.00 77.75 114 GLY A C 1
ATOM 894 O O . GLY A 1 114 ? 4.802 10.553 -14.545 1.00 77.75 114 GLY A O 1
ATOM 895 N N . ILE A 1 115 ? 6.587 11.007 -13.266 1.00 79.19 115 ILE A N 1
ATOM 896 C CA . ILE A 1 115 ? 7.072 9.611 -13.182 1.00 79.19 115 ILE A CA 1
ATOM 897 C C . ILE A 1 115 ? 6.005 8.597 -12.726 1.00 79.19 115 ILE A C 1
ATOM 899 O O . ILE A 1 115 ? 6.021 7.443 -13.145 1.00 79.19 115 ILE A O 1
ATOM 903 N N . VAL A 1 116 ? 5.039 9.028 -11.910 1.00 79.12 116 VAL A N 1
ATOM 904 C CA . VAL A 1 116 ? 3.939 8.180 -11.421 1.00 79.12 116 VAL A CA 1
ATOM 905 C C . VAL A 1 116 ? 2.992 7.762 -12.556 1.00 79.12 116 VAL A C 1
ATOM 907 O O . VAL A 1 116 ? 2.361 6.713 -12.455 1.00 79.12 116 VAL A O 1
ATOM 910 N N . GLN A 1 117 ? 2.875 8.561 -13.627 1.00 79.88 117 GLN A N 1
ATOM 911 C CA . GLN A 1 117 ? 2.031 8.315 -14.812 1.00 79.88 117 GLN A CA 1
ATOM 912 C C . GLN A 1 117 ? 0.612 7.790 -14.504 1.00 79.88 117 GLN A C 1
ATOM 914 O O . GLN A 1 117 ? 0.057 6.981 -15.242 1.00 79.88 117 GLN A O 1
ATOM 919 N N . GLY A 1 118 ? 0.017 8.213 -13.386 1.00 77.19 118 GLY A N 1
ATOM 920 C CA . GLY A 1 118 ? -1.312 7.763 -12.971 1.00 77.19 118 GLY A CA 1
ATOM 921 C C . GLY A 1 118 ? -1.393 6.319 -12.457 1.00 77.19 118 GLY A C 1
ATOM 922 O O . GLY A 1 118 ? -2.488 5.877 -12.139 1.00 77.19 118 GLY A O 1
ATOM 923 N N . ARG A 1 119 ? -0.282 5.588 -12.282 1.00 76.94 119 ARG A N 1
ATOM 924 C CA . ARG A 1 119 ? -0.254 4.178 -11.826 1.00 76.94 119 ARG A CA 1
ATOM 925 C C . ARG A 1 119 ? -0.946 3.914 -10.477 1.00 76.94 119 ARG A C 1
ATOM 927 O O . ARG A 1 119 ? -1.227 2.766 -10.152 1.00 76.94 119 ARG A O 1
ATOM 934 N N . GLY A 1 120 ? -1.274 4.956 -9.709 1.00 81.12 120 GLY A N 1
ATOM 935 C CA . GLY A 1 120 ? -2.012 4.845 -8.446 1.00 81.12 120 GLY A CA 1
ATOM 936 C C . GLY A 1 120 ? -3.405 4.215 -8.575 1.00 81.12 120 GLY A C 1
ATOM 937 O O . GLY A 1 120 ? -3.852 3.552 -7.643 1.00 81.12 120 GLY A O 1
ATOM 938 N N . TRP A 1 121 ? -4.076 4.336 -9.728 1.00 82.06 121 TRP A N 1
ATOM 939 C CA . TRP A 1 121 ? -5.393 3.711 -9.923 1.00 82.06 121 TRP A CA 1
ATOM 940 C C . TRP A 1 121 ? -5.322 2.174 -9.870 1.00 82.06 121 TRP A C 1
ATOM 942 O O . TRP A 1 121 ? -6.239 1.532 -9.354 1.00 82.06 121 TRP A O 1
ATOM 952 N N . LEU A 1 122 ? -4.209 1.582 -10.327 1.00 82.62 122 LEU A N 1
ATOM 953 C CA . LEU A 1 122 ? -3.985 0.135 -10.269 1.00 82.62 122 LEU A CA 1
ATOM 954 C C . LEU A 1 122 ? -3.917 -0.359 -8.824 1.00 82.62 122 LEU A C 1
ATOM 956 O O . LEU A 1 122 ? -4.423 -1.436 -8.532 1.00 82.62 122 LEU A O 1
ATOM 960 N N . ALA A 1 123 ? -3.351 0.430 -7.906 1.00 85.56 123 ALA A N 1
ATOM 961 C CA . ALA A 1 123 ? -3.285 0.064 -6.492 1.00 85.56 123 ALA A CA 1
ATOM 962 C C . ALA A 1 123 ? -4.685 -0.050 -5.866 1.00 85.56 123 ALA A C 1
ATOM 964 O O . ALA A 1 123 ? -4.964 -0.988 -5.116 1.00 85.56 123 ALA A O 1
ATOM 965 N N . ILE A 1 124 ? -5.587 0.869 -6.224 1.00 85.12 124 ILE A N 1
ATOM 966 C CA . ILE A 1 124 ? -6.987 0.825 -5.793 1.00 85.12 124 ILE A CA 1
ATOM 967 C C . ILE A 1 124 ? -7.656 -0.428 -6.369 1.00 85.12 124 ILE A C 1
ATOM 969 O O . ILE A 1 124 ? -8.188 -1.236 -5.610 1.00 85.12 124 ILE A O 1
ATOM 973 N N . ALA A 1 125 ? -7.559 -0.642 -7.685 1.00 83.31 125 ALA A N 1
ATOM 974 C CA . ALA A 1 125 ? -8.154 -1.799 -8.358 1.00 83.31 125 ALA A CA 1
ATOM 975 C C . ALA A 1 125 ? -7.666 -3.140 -7.775 1.00 83.31 125 ALA A C 1
ATOM 977 O O . ALA A 1 125 ? -8.471 -4.021 -7.474 1.00 83.31 125 ALA A O 1
ATOM 978 N N . LEU A 1 126 ? -6.359 -3.271 -7.535 1.00 85.81 126 LEU A N 1
ATOM 979 C CA . LEU A 1 126 ? -5.751 -4.440 -6.899 1.00 85.81 126 LEU A CA 1
ATOM 980 C C . LEU A 1 126 ? -6.286 -4.691 -5.491 1.00 85.81 126 LEU A C 1
ATOM 982 O O . LEU A 1 126 ? -6.491 -5.841 -5.118 1.00 85.81 126 LEU A O 1
ATOM 986 N N . THR A 1 127 ? -6.529 -3.636 -4.715 1.00 85.50 127 THR A N 1
ATOM 987 C CA . THR A 1 127 ? -7.072 -3.762 -3.355 1.00 85.50 127 THR A CA 1
ATOM 988 C C . THR A 1 127 ? -8.493 -4.326 -3.381 1.00 85.50 127 THR A C 1
ATOM 990 O O . THR A 1 127 ? -8.815 -5.214 -2.589 1.00 85.50 127 THR A O 1
ATOM 993 N N . PHE A 1 128 ? -9.315 -3.868 -4.331 1.00 81.44 128 PHE A N 1
ATOM 994 C CA . PHE A 1 128 ? -10.663 -4.396 -4.548 1.00 81.44 128 PHE A CA 1
ATOM 9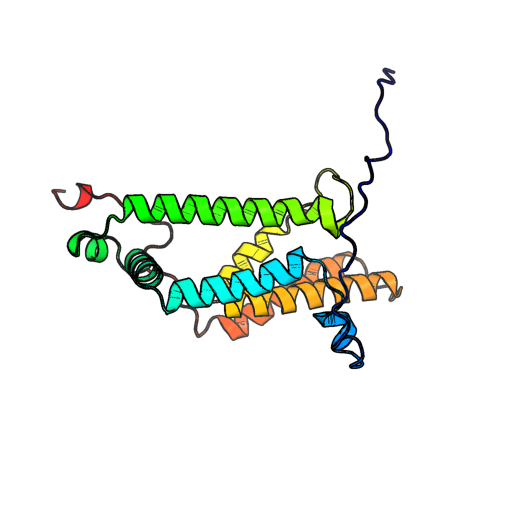95 C C . PHE A 1 128 ? -10.635 -5.864 -4.991 1.00 81.44 128 PHE A C 1
ATOM 997 O O . PHE A 1 128 ? -11.293 -6.704 -4.381 1.00 81.44 128 PHE A O 1
ATOM 1004 N N . PHE A 1 129 ? -9.851 -6.205 -6.018 1.00 79.31 129 PHE A N 1
ATOM 1005 C CA . PHE A 1 129 ? -9.800 -7.579 -6.537 1.00 79.31 129 PHE A CA 1
ATOM 1006 C C . PHE A 1 129 ? -9.084 -8.554 -5.601 1.00 79.31 129 PHE A C 1
ATOM 1008 O O . PHE A 1 129 ? -9.425 -9.732 -5.562 1.00 79.31 129 PHE A O 1
ATOM 1015 N N . GLY A 1 130 ? -8.132 -8.064 -4.809 1.00 79.44 130 GLY A N 1
ATOM 1016 C CA . GLY A 1 130 ? -7.453 -8.825 -3.765 1.00 79.44 130 GLY A CA 1
ATOM 1017 C C . GLY A 1 130 ? -8.321 -9.094 -2.532 1.00 79.44 130 GLY A C 1
ATOM 1018 O O . GLY A 1 130 ? -7.850 -9.710 -1.575 1.00 79.44 130 GLY A O 1
ATOM 1019 N N . GLY A 1 131 ? -9.574 -8.625 -2.519 1.00 82.00 131 GLY A N 1
ATOM 1020 C CA . GLY A 1 131 ? -10.533 -8.912 -1.456 1.00 82.00 131 GLY A CA 1
ATOM 1021 C C . GLY A 1 131 ? -10.054 -8.476 -0.074 1.00 82.00 131 GLY A C 1
ATOM 1022 O O . GLY A 1 131 ? -10.302 -9.182 0.899 1.00 82.00 131 GLY A O 1
ATOM 1023 N N . TRP A 1 132 ? -9.319 -7.360 0.010 1.00 83.75 132 TRP A N 1
ATOM 1024 C CA . TRP A 1 132 ? -8.708 -6.862 1.253 1.00 83.75 132 TRP A CA 1
ATOM 1025 C C . TRP A 1 132 ? -7.756 -7.854 1.946 1.00 83.75 132 TRP A C 1
ATOM 1027 O O . TRP A 1 132 ? -7.430 -7.690 3.122 1.00 83.75 132 TRP A O 1
ATOM 1037 N N . THR A 1 133 ? -7.257 -8.863 1.225 1.00 85.06 133 THR A N 1
ATOM 1038 C CA . THR A 1 133 ? -6.289 -9.831 1.751 1.00 85.06 133 THR A CA 1
ATOM 1039 C C . THR A 1 133 ? -4.879 -9.553 1.197 1.00 85.06 133 THR A C 1
ATOM 1041 O O . THR A 1 133 ? -4.706 -9.455 -0.020 1.00 85.06 133 THR A O 1
ATOM 1044 N N . PRO A 1 134 ? -3.831 -9.440 2.043 1.00 86.19 134 PRO A N 1
ATOM 1045 C CA . PRO A 1 134 ? -2.493 -9.048 1.578 1.00 86.19 134 PRO A CA 1
ATOM 1046 C C . PRO A 1 134 ? -1.876 -10.001 0.545 1.00 86.19 134 PRO A C 1
ATOM 1048 O O . PRO A 1 134 ? -1.204 -9.565 -0.389 1.00 86.19 134 PRO A O 1
ATOM 1051 N N . HIS A 1 135 ? -2.130 -11.306 0.681 1.00 84.56 135 HIS A N 1
ATOM 1052 C CA . HIS A 1 135 ? -1.556 -12.317 -0.205 1.00 84.56 135 HIS A CA 1
ATOM 1053 C C . HIS A 1 135 ? -2.175 -12.283 -1.612 1.00 84.56 135 HIS A C 1
ATOM 1055 O O . HIS A 1 135 ? -1.440 -12.404 -2.591 1.00 84.56 135 HIS A O 1
ATOM 1061 N N . LEU A 1 136 ? -3.492 -12.056 -1.741 1.00 85.25 136 LEU A N 1
ATOM 1062 C CA . LEU A 1 136 ? -4.130 -11.899 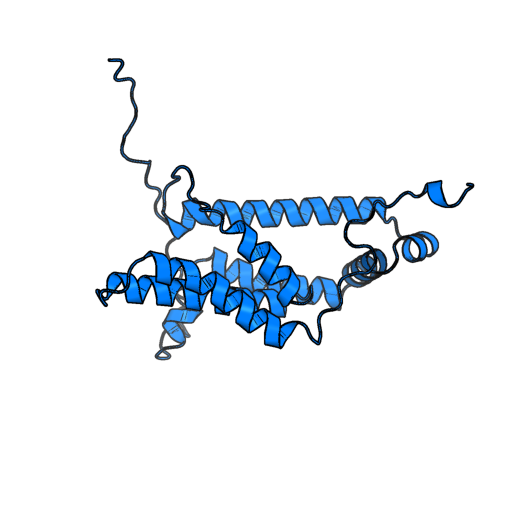-3.054 1.00 85.25 136 LEU A CA 1
ATOM 1063 C C . LEU A 1 136 ? -3.729 -10.578 -3.713 1.00 85.25 136 LEU A C 1
ATOM 1065 O O . LEU A 1 136 ? -3.543 -10.547 -4.925 1.00 85.25 136 LEU A O 1
ATOM 1069 N N . VAL A 1 137 ? -3.538 -9.507 -2.933 1.00 88.31 137 VAL A N 1
ATOM 1070 C CA . VAL A 1 137 ? -3.018 -8.231 -3.455 1.00 88.31 137 VAL A CA 1
ATOM 1071 C C . VAL A 1 137 ? -1.606 -8.404 -4.021 1.00 88.31 137 VAL A C 1
ATOM 1073 O O . VAL A 1 137 ? -1.314 -7.866 -5.087 1.00 88.31 137 VAL A O 1
ATOM 1076 N N . LEU A 1 138 ? -0.747 -9.192 -3.363 1.00 88.00 138 LEU A N 1
ATOM 1077 C CA . LEU A 1 138 ? 0.590 -9.517 -3.873 1.00 88.00 138 LEU A CA 1
ATOM 1078 C C . LEU A 1 138 ? 0.530 -10.367 -5.150 1.00 88.00 138 LEU A C 1
ATOM 1080 O O . LEU A 1 138 ? 1.232 -10.085 -6.116 1.00 88.00 138 LEU A O 1
ATOM 1084 N N . LEU A 1 139 ? -0.326 -11.389 -5.191 1.00 85.81 139 LEU A N 1
ATOM 1085 C CA . LEU A 1 139 ? -0.526 -12.194 -6.402 1.00 85.81 139 LEU A CA 1
ATOM 1086 C C . LEU A 1 139 ? -1.051 -11.347 -7.569 1.00 85.81 139 LEU A C 1
ATOM 1088 O O . LEU A 1 139 ? -0.570 -11.464 -8.696 1.00 85.81 139 LEU A O 1
ATOM 1092 N N . GLY A 1 140 ? -2.003 -10.458 -7.286 1.00 86.12 140 GLY A N 1
ATOM 1093 C CA . GLY A 1 140 ? -2.528 -9.505 -8.252 1.00 86.12 140 GLY A CA 1
ATOM 1094 C C . GLY A 1 140 ? -1.443 -8.557 -8.754 1.00 86.12 140 GLY A C 1
ATOM 1095 O O . GLY A 1 140 ? -1.305 -8.378 -9.961 1.00 86.12 140 GLY A O 1
ATOM 1096 N N . SER A 1 141 ? -0.626 -7.984 -7.867 1.00 87.69 141 SER A N 1
ATOM 1097 C CA . SER A 1 141 ? 0.433 -7.060 -8.283 1.00 87.69 141 SER A CA 1
ATOM 1098 C C . SER A 1 141 ? 1.469 -7.738 -9.182 1.00 87.69 141 SER A C 1
ATOM 1100 O O . SER A 1 141 ? 1.879 -7.137 -10.173 1.00 87.69 141 SER A O 1
ATOM 1102 N N . LEU A 1 142 ? 1.817 -9.003 -8.917 1.00 86.38 142 LEU A N 1
ATOM 1103 C CA . LEU A 1 142 ? 2.682 -9.803 -9.791 1.00 86.38 142 LEU A CA 1
ATOM 1104 C C . LEU A 1 142 ? 2.060 -10.033 -11.171 1.00 86.38 142 LEU A C 1
ATOM 1106 O O . LEU A 1 142 ? 2.743 -9.889 -12.184 1.00 86.38 142 LEU A O 1
ATOM 1110 N N . PHE A 1 143 ? 0.766 -10.352 -11.229 1.00 85.44 143 PHE A N 1
ATOM 1111 C CA . PHE A 1 143 ? 0.051 -10.529 -12.492 1.00 85.44 143 PHE A CA 1
ATOM 1112 C C . PHE A 1 143 ? 0.056 -9.244 -13.332 1.00 85.44 143 PHE A C 1
ATOM 1114 O O . PHE A 1 143 ? 0.417 -9.266 -14.511 1.00 85.44 143 PHE A O 1
ATOM 1121 N N . PHE A 1 144 ? -0.271 -8.107 -12.714 1.00 83.75 144 PHE A N 1
ATOM 1122 C CA . PHE A 1 144 ? -0.271 -6.806 -13.385 1.00 83.75 144 PHE A CA 1
ATOM 1123 C C . PHE A 1 144 ? 1.128 -6.364 -13.818 1.00 83.75 144 PHE A C 1
ATOM 1125 O O . PHE A 1 144 ? 1.293 -5.906 -14.949 1.00 83.75 144 PHE A O 1
ATOM 1132 N N . ALA A 1 145 ? 2.139 -6.560 -12.969 1.00 83.81 145 ALA A N 1
ATOM 1133 C CA . ALA A 1 145 ? 3.530 -6.295 -13.323 1.00 83.81 145 ALA A CA 1
ATOM 1134 C C . ALA A 1 145 ? 3.983 -7.164 -14.508 1.00 83.81 145 ALA A C 1
ATOM 1136 O O . ALA A 1 145 ? 4.641 -6.669 -15.421 1.00 83.81 145 ALA A O 1
ATOM 1137 N N . GLY A 1 146 ? 3.584 -8.440 -14.543 1.00 83.75 146 GLY A N 1
ATOM 1138 C CA . GLY A 1 146 ? 3.868 -9.346 -15.657 1.00 83.75 146 GLY A CA 1
ATOM 1139 C C . GLY A 1 146 ? 3.281 -8.859 -16.984 1.00 83.75 146 GLY A C 1
ATOM 1140 O O . GLY A 1 146 ? 3.974 -8.863 -18.001 1.00 83.75 146 GLY A O 1
ATOM 1141 N N . ILE A 1 147 ? 2.036 -8.377 -16.972 1.00 83.31 147 ILE A N 1
ATOM 1142 C CA . ILE A 1 147 ? 1.387 -7.791 -18.155 1.00 83.31 147 ILE A CA 1
ATOM 1143 C C . ILE A 1 147 ? 2.098 -6.513 -18.603 1.00 83.31 147 ILE A C 1
ATOM 1145 O O . ILE A 1 147 ? 2.312 -6.324 -19.799 1.00 83.31 147 ILE A O 1
ATOM 1149 N N . GLU A 1 148 ? 2.485 -5.646 -17.666 1.00 79.94 148 GLU A N 1
ATOM 1150 C CA . GLU A 1 148 ? 3.190 -4.402 -17.983 1.00 79.94 148 GLU A CA 1
ATOM 1151 C C . GLU A 1 148 ? 4.566 -4.681 -18.607 1.00 79.94 148 GLU A C 1
ATOM 1153 O O . GLU A 1 148 ? 4.907 -4.108 -19.642 1.00 79.94 148 GLU A O 1
ATOM 1158 N N . VAL A 1 149 ? 5.326 -5.631 -18.058 1.00 81.44 149 VAL A N 1
ATOM 1159 C CA . VAL A 1 149 ? 6.614 -6.058 -18.626 1.00 81.44 149 VAL A CA 1
ATOM 1160 C C . VAL A 1 149 ? 6.434 -6.718 -19.992 1.00 81.44 149 VAL A C 1
ATOM 1162 O O . VAL A 1 149 ? 7.228 -6.468 -20.901 1.00 81.44 149 VAL A O 1
ATOM 1165 N N . LEU A 1 150 ? 5.394 -7.537 -20.175 1.00 80.69 150 LEU A N 1
ATOM 1166 C CA . LEU A 1 150 ? 5.089 -8.144 -21.470 1.00 80.69 150 LEU A CA 1
ATOM 1167 C C . LEU A 1 150 ? 4.766 -7.073 -22.516 1.00 80.69 150 LEU A C 1
ATOM 1169 O O . LEU A 1 150 ? 5.307 -7.123 -23.620 1.00 80.69 150 LEU A O 1
ATOM 1173 N N . ALA A 1 151 ? 3.946 -6.082 -22.157 1.00 78.44 151 ALA A N 1
ATOM 1174 C CA . ALA A 1 151 ? 3.641 -4.944 -23.016 1.00 78.44 151 ALA A CA 1
ATOM 1175 C C . ALA A 1 151 ? 4.927 -4.209 -23.421 1.00 78.44 151 ALA A C 1
ATOM 1177 O O . ALA A 1 151 ? 5.167 -3.999 -24.609 1.00 78.44 151 ALA A O 1
ATOM 1178 N N . LEU A 1 152 ? 5.807 -3.907 -22.460 1.00 76.12 152 LEU A N 1
ATOM 1179 C CA . LEU A 1 152 ? 7.099 -3.269 -22.729 1.00 76.12 152 LEU A CA 1
ATOM 1180 C C . LEU A 1 152 ? 7.971 -4.103 -23.680 1.00 76.12 152 LEU A C 1
ATOM 1182 O O . LEU A 1 152 ? 8.538 -3.561 -24.627 1.00 76.12 152 LEU A O 1
ATOM 1186 N N . ARG A 1 153 ? 8.054 -5.427 -23.488 1.00 79.94 153 ARG A N 1
ATOM 1187 C CA . ARG A 1 153 ? 8.829 -6.306 -24.382 1.00 79.94 153 ARG A CA 1
ATOM 1188 C C . ARG A 1 153 ? 8.262 -6.360 -25.795 1.00 79.94 153 ARG A C 1
ATOM 1190 O O . ARG A 1 153 ? 9.034 -6.330 -26.747 1.00 79.94 153 ARG A O 1
ATOM 1197 N N . VAL A 1 154 ? 6.939 -6.409 -25.942 1.00 79.69 154 VAL A N 1
ATOM 1198 C CA . VAL A 1 154 ? 6.266 -6.372 -27.251 1.00 79.69 154 VAL A CA 1
ATOM 1199 C C . VAL A 1 154 ? 6.527 -5.044 -27.964 1.00 79.69 154 VAL A C 1
ATOM 1201 O O . VAL A 1 154 ? 6.758 -5.036 -29.173 1.00 79.69 154 VAL A O 1
ATOM 1204 N N . GLN A 1 155 ? 6.558 -3.934 -27.221 1.00 72.12 155 GLN A N 1
ATOM 1205 C CA . GLN A 1 155 ? 6.890 -2.620 -27.770 1.00 72.12 155 GLN A CA 1
ATOM 1206 C C . GLN A 1 155 ? 8.328 -2.560 -28.290 1.00 72.12 155 GLN A C 1
ATOM 1208 O O . GLN A 1 155 ? 8.569 -2.081 -29.395 1.00 72.12 155 GLN A O 1
ATOM 1213 N N . LEU A 1 156 ? 9.278 -3.061 -27.497 1.00 73.75 156 LEU A N 1
ATOM 1214 C CA . LEU A 1 156 ? 10.701 -3.077 -27.841 1.00 73.75 156 LEU A CA 1
ATOM 1215 C C . LEU A 1 156 ? 11.022 -4.080 -28.958 1.00 73.75 156 LEU A C 1
ATOM 1217 O O . LEU A 1 156 ? 11.930 -3.847 -29.747 1.00 73.75 156 LEU A O 1
ATOM 1221 N N . GLY A 1 157 ? 10.258 -5.172 -29.051 1.00 74.62 157 GLY A N 1
ATOM 1222 C CA . GLY A 1 157 ? 10.394 -6.208 -30.078 1.00 74.62 157 GLY A CA 1
ATOM 1223 C C . GLY A 1 157 ? 9.919 -5.799 -31.476 1.00 74.62 157 GLY A C 1
ATOM 1224 O O . GLY A 1 157 ? 10.008 -6.606 -32.396 1.00 74.62 157 GLY A O 1
ATOM 1225 N N . GLY A 1 158 ? 9.414 -4.573 -31.657 1.00 66.06 158 GLY A N 1
ATOM 1226 C CA . GLY A 1 158 ? 9.140 -4.006 -32.980 1.00 66.06 158 GLY A CA 1
ATOM 1227 C C . GLY A 1 158 ? 7.929 -4.592 -33.710 1.00 66.06 158 GLY A C 1
ATOM 1228 O O . GLY A 1 158 ? 7.825 -4.432 -34.922 1.00 66.06 158 GLY A O 1
ATOM 1229 N N . LEU A 1 159 ? 6.987 -5.230 -33.005 1.00 61.78 159 LEU A N 1
ATOM 1230 C CA . LEU A 1 159 ? 5.819 -5.919 -33.585 1.00 61.78 159 LEU A CA 1
ATOM 1231 C C . LEU A 1 159 ? 4.800 -5.016 -34.326 1.00 61.78 159 LEU A C 1
ATOM 1233 O O . LEU A 1 159 ? 3.706 -5.465 -34.644 1.00 61.78 159 LEU A O 1
ATOM 1237 N N . GLY A 1 160 ? 5.108 -3.747 -34.613 1.00 67.06 160 GLY A N 1
ATOM 1238 C CA . GLY A 1 160 ? 4.219 -2.834 -35.349 1.00 67.06 160 GLY A CA 1
ATOM 1239 C C . GLY A 1 160 ? 2.903 -2.499 -34.633 1.00 67.06 160 GLY A C 1
ATOM 1240 O O . GLY A 1 160 ? 2.050 -1.823 -35.203 1.00 67.06 160 GLY A O 1
ATOM 1241 N N . ILE A 1 161 ? 2.724 -2.950 -33.387 1.00 71.00 161 ILE A N 1
ATOM 1242 C CA . ILE A 1 161 ? 1.520 -2.695 -32.596 1.00 71.00 161 ILE A CA 1
ATOM 1243 C C . ILE A 1 161 ? 1.575 -1.253 -32.067 1.00 71.00 161 ILE A C 1
ATOM 1245 O O . ILE A 1 161 ? 2.528 -0.899 -31.364 1.00 71.00 161 ILE A O 1
ATOM 1249 N N . PRO A 1 162 ? 0.564 -0.412 -32.356 1.00 75.19 162 PRO A N 1
ATOM 1250 C CA . PRO A 1 162 ? 0.524 0.954 -31.854 1.00 75.19 162 PRO A CA 1
ATOM 1251 C C . PRO A 1 162 ? 0.518 0.997 -30.321 1.00 75.19 162 PRO A C 1
ATOM 1253 O O . PRO A 1 162 ? -0.202 0.247 -29.657 1.00 75.19 162 PRO A O 1
ATOM 1256 N N . HIS A 1 163 ? 1.280 1.926 -29.744 1.00 69.31 163 HIS A N 1
ATOM 1257 C CA . HIS A 1 163 ? 1.438 2.088 -28.292 1.00 69.31 163 HIS A CA 1
ATOM 1258 C C . HIS A 1 163 ? 0.109 2.299 -27.539 1.00 69.31 163 HIS A C 1
ATOM 1260 O O . HIS A 1 163 ? 0.004 1.987 -26.352 1.00 69.31 163 HIS A O 1
ATOM 1266 N N . GLN A 1 164 ? -0.928 2.788 -28.224 1.00 76.12 164 GLN A N 1
ATOM 1267 C CA . GLN A 1 164 ? -2.269 2.935 -27.666 1.00 76.12 164 GLN A CA 1
ATOM 1268 C C . GLN A 1 164 ? -2.851 1.584 -27.223 1.00 76.12 164 GLN A C 1
ATOM 1270 O O . GLN A 1 164 ? -3.434 1.514 -26.146 1.00 76.12 164 GLN A O 1
ATOM 1275 N N . PHE A 1 165 ? -2.639 0.509 -27.989 1.00 72.44 165 PHE A N 1
ATOM 1276 C CA . PHE A 1 165 ? -3.126 -0.830 -27.635 1.00 72.44 165 PHE A CA 1
ATOM 1277 C C . PHE A 1 165 ? -2.402 -1.399 -26.415 1.00 72.44 165 PHE A C 1
ATOM 1279 O O . PHE A 1 165 ? -3.023 -2.013 -25.549 1.00 72.44 165 PHE A O 1
ATOM 1286 N N . LEU A 1 166 ? -1.101 -1.139 -26.292 1.00 70.81 166 LEU A N 1
ATOM 1287 C CA . LEU A 1 166 ? -0.320 -1.596 -25.143 1.00 70.81 166 LEU A CA 1
ATOM 1288 C C . LEU A 1 166 ? -0.731 -0.880 -23.854 1.00 70.81 166 LEU A C 1
ATOM 1290 O O . LEU A 1 166 ? -0.796 -1.502 -22.799 1.00 70.81 166 LEU A O 1
ATOM 1294 N N . ARG A 1 167 ? -1.098 0.403 -23.937 1.00 71.62 167 ARG A N 1
ATOM 1295 C CA . ARG A 1 167 ? -1.659 1.143 -22.796 1.00 71.62 167 ARG A CA 1
ATOM 1296 C C . ARG A 1 167 ? -3.045 0.656 -22.370 1.00 71.62 167 ARG A C 1
ATOM 1298 O O . ARG A 1 167 ? -3.444 0.932 -21.243 1.00 71.62 167 ARG A O 1
ATOM 1305 N N . MET A 1 168 ? -3.769 -0.063 -23.231 1.00 79.12 168 MET A N 1
ATOM 1306 C CA . MET A 1 168 ? -5.066 -0.660 -22.890 1.00 79.12 168 MET A CA 1
ATOM 1307 C C . MET A 1 168 ? -4.933 -1.994 -22.140 1.00 79.12 168 MET A C 1
ATOM 1309 O O . MET A 1 168 ? -5.862 -2.368 -21.427 1.00 79.12 168 MET A O 1
ATOM 1313 N N . LEU A 1 169 ? -3.792 -2.692 -22.250 1.00 77.25 169 LEU A N 1
ATOM 1314 C CA . LEU A 1 169 ? -3.573 -4.008 -21.628 1.00 77.25 169 LEU A CA 1
ATOM 1315 C C . LEU A 1 169 ? -3.869 -4.039 -20.119 1.00 77.25 169 LEU A C 1
ATOM 1317 O O . LEU A 1 169 ? -4.590 -4.944 -19.699 1.00 77.25 169 LEU A O 1
ATOM 1321 N N . PRO A 1 170 ? -3.406 -3.072 -19.299 1.00 75.06 170 PRO A N 1
ATOM 1322 C CA . PRO A 1 170 ? -3.734 -3.058 -17.876 1.00 75.06 170 PRO A CA 1
ATOM 1323 C C . PRO A 1 170 ? -5.244 -2.954 -17.628 1.00 75.06 170 PRO A C 1
ATOM 1325 O O . PRO A 1 170 ? -5.778 -3.645 -16.769 1.00 75.06 170 PRO A O 1
ATOM 1328 N N . TYR A 1 171 ? -5.970 -2.156 -18.413 1.00 77.31 171 TYR A N 1
ATOM 1329 C CA . TYR A 1 171 ? -7.421 -2.024 -18.264 1.00 77.31 171 TYR A CA 1
ATOM 1330 C C . TYR A 1 171 ? -8.154 -3.310 -18.667 1.00 77.31 171 TYR A C 1
ATOM 1332 O O . TYR A 1 171 ? -9.020 -3.788 -17.936 1.00 77.31 171 TYR A O 1
ATOM 1340 N N . LEU A 1 172 ? -7.764 -3.938 -19.778 1.00 79.62 172 LEU A N 1
ATOM 1341 C CA . LEU A 1 172 ? -8.326 -5.231 -20.186 1.00 79.62 172 LEU A CA 1
ATOM 1342 C C . LEU A 1 172 ? -8.054 -6.321 -19.143 1.00 79.62 172 LEU A C 1
ATOM 1344 O O . LEU A 1 172 ? -8.946 -7.102 -18.812 1.00 79.62 172 LEU A O 1
ATOM 1348 N N . ALA A 1 173 ? -6.854 -6.324 -18.565 1.00 78.06 173 ALA A N 1
ATOM 1349 C CA . ALA A 1 173 ? -6.505 -7.213 -17.472 1.00 78.06 173 ALA A CA 1
ATOM 1350 C C . ALA A 1 173 ? -7.375 -6.975 -16.233 1.00 78.06 173 ALA A C 1
ATOM 1352 O O . ALA A 1 173 ? -7.846 -7.944 -15.645 1.00 78.06 173 ALA A O 1
ATOM 1353 N N . THR A 1 174 ? -7.663 -5.719 -15.865 1.00 78.06 174 THR A N 1
ATOM 1354 C CA . THR A 1 174 ? -8.603 -5.442 -14.763 1.00 78.06 174 THR A CA 1
ATOM 1355 C C . THR A 1 174 ? -10.000 -5.969 -15.033 1.00 78.06 174 THR A C 1
ATOM 1357 O O . THR A 1 174 ? -10.599 -6.538 -14.128 1.00 78.06 174 THR A O 1
ATOM 1360 N N . ILE A 1 175 ? -10.502 -5.856 -16.265 1.00 80.31 175 ILE A N 1
ATOM 1361 C CA . ILE A 1 175 ? -11.820 -6.387 -16.630 1.00 80.31 175 ILE A CA 1
ATOM 1362 C C . ILE A 1 175 ? -11.832 -7.912 -16.485 1.00 80.31 175 ILE A C 1
ATOM 1364 O O . ILE A 1 175 ? -12.732 -8.456 -15.849 1.00 80.31 175 ILE A O 1
ATOM 1368 N N . LEU A 1 176 ? -10.813 -8.600 -17.009 1.00 80.31 176 LEU A N 1
ATOM 1369 C CA . LEU A 1 176 ? -10.688 -10.054 -16.884 1.00 80.31 176 LEU A CA 1
ATOM 1370 C C . LEU A 1 176 ? -10.609 -10.491 -15.420 1.00 80.31 176 LEU A C 1
ATOM 1372 O O . LEU A 1 176 ? -11.382 -11.345 -14.995 1.00 80.31 176 LEU A O 1
ATOM 1376 N N . VAL A 1 177 ? -9.723 -9.877 -14.634 1.00 76.25 177 VAL A N 1
ATOM 1377 C CA . VAL A 1 177 ? -9.580 -10.180 -13.204 1.00 76.25 177 VAL A CA 1
ATOM 1378 C C . VAL A 1 177 ? -10.898 -9.946 -12.476 1.00 76.25 177 VAL A C 1
ATOM 1380 O O . VAL A 1 177 ? -11.301 -10.789 -11.681 1.00 76.25 177 VAL A O 1
ATOM 1383 N N . MET A 1 178 ? -11.607 -8.857 -12.777 1.00 72.88 178 MET A N 1
ATOM 1384 C CA . MET A 1 178 ? -12.888 -8.550 -12.151 1.00 72.88 178 MET A CA 1
ATOM 1385 C C . MET A 1 178 ? -13.938 -9.626 -12.436 1.00 72.88 178 MET A C 1
ATOM 1387 O O . MET A 1 178 ? -14.614 -10.058 -11.507 1.00 72.88 178 MET A O 1
ATOM 1391 N N . ILE A 1 179 ? -14.032 -10.122 -13.674 1.00 78.06 179 ILE A N 1
ATOM 1392 C CA . ILE A 1 179 ? -14.975 -11.193 -14.039 1.00 78.06 179 ILE A CA 1
ATOM 1393 C C . ILE A 1 179 ? -14.760 -12.447 -13.175 1.00 78.06 179 ILE A C 1
ATOM 1395 O O . ILE A 1 179 ? -15.730 -13.071 -12.745 1.00 78.06 179 ILE A O 1
ATOM 1399 N N . PHE A 1 180 ? -13.507 -12.804 -12.881 1.00 73.38 180 PHE A N 1
ATOM 1400 C CA . PHE A 1 180 ? -13.191 -14.000 -12.093 1.00 73.38 180 PHE A CA 1
ATOM 1401 C C . PHE A 1 180 ? -13.207 -13.764 -10.575 1.00 73.38 180 PHE A C 1
ATOM 1403 O O . PHE A 1 180 ? -13.631 -14.640 -9.821 1.00 73.38 180 PHE A O 1
ATOM 1410 N N . ALA A 1 181 ? -12.757 -12.598 -10.109 1.00 69.00 181 ALA A N 1
ATOM 1411 C CA . ALA A 1 181 ? -12.528 -12.326 -8.692 1.00 69.00 181 ALA A CA 1
ATOM 1412 C C . ALA A 1 181 ? -13.783 -11.851 -7.944 1.00 69.00 181 ALA A C 1
ATOM 1414 O O . ALA A 1 181 ? -13.905 -12.107 -6.747 1.00 69.00 181 ALA A O 1
ATOM 1415 N N . PHE A 1 182 ? -14.741 -11.201 -8.620 1.00 66.75 182 PHE A N 1
ATOM 1416 C CA . PHE A 1 182 ? -15.846 -10.495 -7.950 1.00 66.75 182 PHE A CA 1
ATOM 1417 C C . PHE A 1 182 ? -16.730 -11.396 -7.071 1.00 66.75 182 PHE A C 1
ATOM 1419 O O . PHE A 1 182 ? -17.359 -10.926 -6.128 1.00 66.75 182 PHE A O 1
ATOM 1426 N N . ARG A 1 183 ? -16.754 -12.709 -7.326 1.00 63.12 183 ARG A N 1
ATOM 1427 C CA . ARG A 1 183 ? -17.656 -13.645 -6.642 1.00 63.12 183 ARG A CA 1
ATOM 1428 C C . ARG A 1 183 ? -17.349 -13.849 -5.150 1.00 63.12 183 ARG A C 1
ATOM 1430 O O . ARG A 1 183 ? -18.256 -14.217 -4.410 1.00 63.12 183 ARG A O 1
ATOM 1437 N N . ASN A 1 184 ? -16.115 -13.598 -4.704 1.00 64.31 184 ASN A N 1
ATOM 1438 C CA . ASN A 1 184 ? -15.671 -13.894 -3.330 1.00 64.31 184 ASN A CA 1
ATOM 1439 C C . ASN A 1 184 ? -15.239 -12.659 -2.523 1.00 64.31 184 ASN A C 1
ATOM 1441 O O . ASN A 1 184 ? -14.695 -12.791 -1.427 1.00 64.31 184 ASN A O 1
ATOM 1445 N N . VAL A 1 185 ? -15.472 -11.457 -3.045 1.00 67.75 185 VAL A N 1
ATOM 1446 C CA . VAL A 1 185 ? -14.970 -10.215 -2.457 1.00 67.75 185 VAL A CA 1
ATOM 1447 C C . VAL A 1 185 ? -15.977 -9.674 -1.433 1.00 67.75 185 VAL A C 1
ATOM 1449 O O . VAL A 1 185 ? -17.109 -9.345 -1.778 1.00 67.75 185 VAL A O 1
ATOM 1452 N N . ARG A 1 186 ? -15.569 -9.587 -0.158 1.00 71.88 186 ARG A N 1
ATOM 1453 C CA . ARG A 1 186 ? -16.370 -9.011 0.937 1.00 71.88 186 ARG A CA 1
ATOM 1454 C C . ARG A 1 186 ? -15.697 -7.737 1.457 1.00 71.88 186 ARG A C 1
ATOM 1456 O O . ARG A 1 186 ? -14.726 -7.853 2.204 1.00 71.88 186 ARG A O 1
ATOM 1463 N N . PRO A 1 187 ? -16.151 -6.541 1.044 1.00 76.81 187 PRO A N 1
ATOM 1464 C CA . PRO A 1 187 ? -15.647 -5.300 1.615 1.00 76.81 187 PRO A CA 1
ATOM 1465 C C . PRO A 1 187 ? -16.012 -5.205 3.103 1.00 76.81 187 PRO A C 1
ATOM 1467 O O . PRO A 1 187 ? -17.100 -5.649 3.477 1.00 76.81 187 PRO A O 1
ATOM 1470 N N . PRO A 1 188 ? -15.160 -4.585 3.938 1.00 78.38 188 PRO A N 1
ATOM 1471 C CA . PRO A 1 188 ? -15.530 -4.239 5.306 1.00 78.38 188 PRO A CA 1
ATOM 1472 C C . PRO A 1 188 ? -16.789 -3.365 5.313 1.00 78.38 188 PRO A C 1
ATOM 1474 O O . PRO A 1 188 ? -16.860 -2.378 4.575 1.00 78.38 188 PRO A O 1
ATOM 1477 N N . ALA A 1 189 ? -17.773 -3.703 6.148 1.00 78.38 189 ALA A N 1
ATOM 1478 C CA . ALA A 1 189 ? -19.073 -3.029 6.153 1.00 78.38 189 ALA A CA 1
ATOM 1479 C C . ALA A 1 189 ? -19.001 -1.536 6.532 1.00 78.38 189 ALA A C 1
ATOM 1481 O O . ALA A 1 189 ? -19.865 -0.761 6.125 1.00 78.38 189 ALA A O 1
ATOM 1482 N N . PHE A 1 190 ? -17.969 -1.115 7.272 1.00 79.25 190 PHE A N 1
ATOM 1483 C CA . PHE A 1 190 ? -17.778 0.277 7.692 1.00 79.25 190 PHE A CA 1
ATOM 1484 C C . PHE A 1 190 ? -16.771 1.060 6.827 1.00 79.25 190 PHE A C 1
ATOM 1486 O O . PHE A 1 190 ? -16.245 2.096 7.235 1.00 79.25 190 PHE A O 1
ATOM 1493 N N . LEU A 1 191 ? -16.459 0.584 5.621 1.00 77.81 191 LEU A N 1
ATOM 1494 C CA . LEU A 1 191 ? -15.505 1.264 4.748 1.00 77.81 191 LEU A CA 1
ATOM 1495 C C . LEU A 1 191 ? -16.049 2.625 4.267 1.00 77.81 191 LEU A C 1
ATOM 1497 O O . LEU A 1 191 ? -17.109 2.699 3.653 1.00 77.81 191 LEU A O 1
ATOM 1501 N N . GLY A 1 192 ? -15.300 3.705 4.514 1.00 74.94 192 GLY A N 1
ATOM 1502 C CA . GLY A 1 192 ? -15.630 5.055 4.031 1.00 74.94 192 GLY A CA 1
ATOM 1503 C C . GLY A 1 192 ? -16.718 5.789 4.823 1.00 74.94 192 GLY A C 1
ATOM 1504 O O . GLY A 1 192 ? -17.089 6.899 4.449 1.00 74.94 192 GLY A O 1
ATOM 1505 N N . LEU A 1 193 ? -17.213 5.202 5.916 1.00 82.06 193 LEU A N 1
ATOM 1506 C CA . LEU A 1 193 ? -18.148 5.853 6.829 1.00 82.06 193 LEU A CA 1
ATOM 1507 C C . LEU A 1 193 ? -17.389 6.569 7.951 1.00 82.06 193 LEU A C 1
ATOM 1509 O O . LEU A 1 193 ? -16.388 6.066 8.465 1.00 82.06 193 LEU A O 1
ATOM 1513 N N . ASN A 1 194 ? -17.884 7.737 8.361 1.00 77.25 194 ASN A N 1
ATOM 1514 C CA . ASN A 1 194 ? -17.326 8.449 9.507 1.00 77.25 194 ASN A CA 1
ATOM 1515 C C . ASN A 1 194 ? -17.785 7.783 10.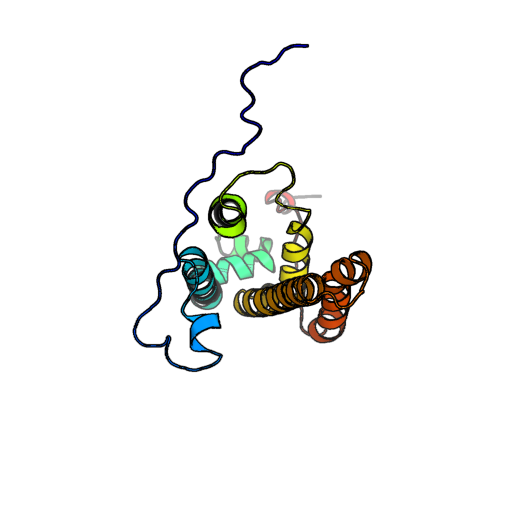806 1.00 77.25 194 ASN A C 1
ATOM 1517 O O . ASN A 1 194 ? -18.981 7.600 11.040 1.00 77.25 194 ASN A O 1
ATOM 1521 N N . TYR A 1 195 ? -16.825 7.431 11.662 1.00 76.94 195 TYR A N 1
ATOM 1522 C CA . TYR A 1 195 ? -17.122 6.969 13.011 1.00 76.94 195 TYR A CA 1
ATOM 1523 C C . TYR A 1 195 ? -17.343 8.171 13.927 1.00 76.94 195 TYR A C 1
ATOM 1525 O O . TYR A 1 195 ? -16.396 8.888 14.245 1.00 76.94 195 TYR A O 1
ATOM 1533 N N . ASP A 1 196 ? -18.584 8.350 14.368 1.00 77.62 196 ASP A N 1
ATOM 1534 C CA . ASP A 1 196 ? -18.934 9.303 15.412 1.00 77.62 196 ASP A CA 1
ATOM 1535 C C . ASP A 1 196 ? -19.361 8.555 16.681 1.00 77.62 196 ASP A C 1
ATOM 1537 O O . ASP A 1 196 ? -20.351 7.807 16.689 1.00 77.62 196 ASP A O 1
ATOM 1541 N N . ARG A 1 197 ? -18.593 8.758 17.754 1.00 68.75 197 ARG A N 1
ATOM 1542 C CA . ARG A 1 197 ? -18.841 8.151 19.064 1.00 68.75 197 ARG A CA 1
ATOM 1543 C C . ARG A 1 197 ? -20.093 8.727 19.728 1.00 68.75 197 ARG A C 1
ATOM 1545 O O . ARG A 1 197 ? -20.748 8.014 20.487 1.00 68.75 197 ARG A O 1
ATOM 1552 N N . GLU A 1 198 ? -20.433 9.976 19.421 1.00 68.88 198 GLU A N 1
ATOM 1553 C CA . GLU A 1 198 ? -21.518 10.735 20.050 1.00 68.88 198 GLU A CA 1
ATOM 1554 C C . GLU A 1 198 ? -22.894 10.390 19.460 1.00 68.88 198 GLU A C 1
ATOM 1556 O O . GLU A 1 198 ? -23.907 10.510 20.149 1.00 68.88 198 GLU A O 1
ATOM 1561 N N . SER A 1 199 ? -22.935 9.792 18.260 1.00 63.03 199 SER A N 1
ATOM 1562 C CA . SER A 1 199 ? -24.155 9.303 17.581 1.00 63.03 199 SER A CA 1
ATOM 1563 C C . SER A 1 199 ? -24.943 8.201 18.324 1.00 63.03 199 SER A C 1
ATOM 1565 O O . SER A 1 199 ? -25.903 7.643 17.791 1.00 63.03 199 SER A O 1
ATOM 1567 N N . ARG A 1 200 ? -24.534 7.835 19.545 1.00 56.34 200 ARG A N 1
ATOM 1568 C CA . ARG A 1 200 ? -25.232 6.894 20.438 1.00 56.34 200 ARG A CA 1
ATOM 1569 C C . ARG A 1 200 ? -26.255 7.569 21.352 1.00 56.34 200 ARG A C 1
ATOM 1571 O O . ARG A 1 200 ? -27.118 6.878 21.886 1.00 56.34 200 ARG A O 1
ATOM 1578 N N . THR A 1 201 ? -26.184 8.885 21.516 1.00 57.12 201 THR A N 1
ATOM 1579 C CA . THR A 1 201 ? -27.043 9.652 22.426 1.00 57.12 201 THR A CA 1
ATOM 1580 C C . THR A 1 201 ? -27.817 10.713 21.648 1.00 57.12 201 THR A C 1
ATOM 1582 O O . THR A 1 201 ? -27.468 11.882 21.670 1.00 57.12 201 THR A O 1
ATOM 1585 N N . GLY A 1 202 ? -28.888 10.281 20.976 1.00 52.28 202 GLY A N 1
ATOM 1586 C CA . GLY A 1 202 ? -30.004 11.146 20.577 1.00 52.28 202 GLY A CA 1
ATOM 1587 C C . GLY A 1 202 ? -29.867 11.919 19.261 1.00 52.28 202 GLY A C 1
ATOM 1588 O O . GLY A 1 202 ? -29.334 13.021 19.236 1.00 52.28 202 GLY A O 1
ATOM 1589 N N . SER A 1 203 ? -30.498 11.385 18.212 1.00 38.50 203 SER A N 1
ATOM 1590 C CA . SER A 1 203 ? -31.614 12.036 17.498 1.00 38.50 203 SER A CA 1
ATOM 1591 C C . SER A 1 203 ? -32.367 10.989 16.686 1.00 38.50 203 SER A C 1
ATOM 1593 O O . SER A 1 203 ? -31.700 10.358 15.833 1.00 38.50 203 SER A O 1
#

Sequence (203 aa):
KLFVGVTLTPPIIPTLQPVPIPLFSQIPFLGPILFDQNILVYFSILLSLFLYYFLYWTSWGMNLRAIGENPKAADSLGINVTRQIYITAILGGMMMGLAGAYLPMVYTGTYTEGIVQGRGWLAIALTFFGGWTPHLVLLGSLFFAGIEVLALRVQLGGLGIPHQFLRMLPYLATILVMIFAFRNVRPPAFLGLNYDRESRTGS

Foldseek 3Di:
DDPPDPPPDFPFAPAQAFDAPPPQLPDPPVNCVPRRDGPVVVVLVVVLVVVLCCLPPDPLNVLVLVCLQPVPVSVVVVDPSVVNVVVVVVVVVVVVVSVVVCQCRHVPSGDDPCSCVVVVVLLVLLCQLLLVRSVSSVVSVVVLVVLLVVLVVCVVVPVVDDNVVSVCSSVVVSVVSCVVRVPPRDGRPCPPPDDDPCVVPDD

pLDDT: mean 75.88, std 13.53, range [38.5, 95.5]

Secondary structure (DSSP, 8-state):
-------SS---PPPPPP---TTTTTSTTHHHHHHS--HHHHHHHHHHHHHHHHHHHSHHHHHHHHHHH-HHHHHHTT--HHHHHHHHHHHHHHHHHHHHHHIIIIISSS--TTTTTTTHHHHHHHHHHTTT-HHHHHHHHHHHHHHHHHHHHHHHTT----HHHHHHHHHHHHHHHHHHHGGG----TTTT----SGGGS--

Radius of gyration: 21.57 Å; chains: 1; bounding box: 56×57×61 Å